Protein AF-A0A1Q6JSX5-F1 (afdb_monomer)

Solvent-accessible surface area (backbone atoms only — not comparable to full-atom values): 14097 Å² total; per-residue (Å²): 133,88,80,82,82,80,81,82,77,89,70,73,68,67,60,53,56,56,53,54,58,56,61,76,59,76,82,74,83,95,85,75,85,77,56,66,68,60,59,47,57,74,70,63,72,72,39,77,79,65,47,72,67,58,42,30,61,75,71,64,35,69,33,66,72,89,50,50,40,80,44,69,48,98,89,56,41,60,41,78,38,60,32,42,64,61,36,34,34,33,31,46,32,24,58,74,69,70,47,93,64,51,73,70,55,15,52,50,44,37,77,76,65,59,82,87,68,60,8,38,34,43,38,76,93,29,40,64,64,55,43,55,48,48,51,73,75,45,83,26,37,60,44,67,48,100,87,32,32,56,44,74,79,40,88,44,95,44,76,66,44,53,51,53,52,49,42,40,70,34,93,35,28,36,41,37,36,66,32,48,50,44,34,37,59,38,74,41,64,50,46,69,43,80,41,51,52,41,79,78,34,66,78,49,45,59,50,72,45,57,39,89,63,34,34,39,37,25,29,44,65,54,87,84,64,70,61,54,72,64,61,34,51,55,52,54,53,62,71,65,108

Mean predicted aligned error: 10.46 Å

Nearest PDB structures (foldseek):
  1o22-assembly1_A-2  TM=2.866E-01  e=2.582E+00  Thermotoga maritima
  5wpl-assembly3_G  TM=3.318E-01  e=5.715E+00  Homo sapiens

Radius of gyration: 21.79 Å; Cα contacts (8 Å, |Δi|>4): 349; chains: 1; bounding box: 43×51×60 Å

Secondary structure (DSSP, 8-state):
------------HHHHHHHHHHHHT--S-------HHHHHHTT----TT--HHHHHHHHT--S-GGGEEEEE-TTS-EEEEE-HHHHHHHHHHHHHHTS---HHHHHHHHHHH---SSEEEE-GGGHHHHHHHHHHHSSSEEEE-TTSBEEEEE----HHHHHHHHHHTSSSEEEEEE-S-EEEE-TTT--EEEE-HHHH-TT--EEEEEETTEEEEEE---TT--S-HHHHHHHHHHHH-

pLDDT: mean 84.09, std 22.41, range [27.09, 98.81]

Foldseek 3Di:
DDDDDDDPDDPPVVVVVVVVVVVVPPDDDDDDPPDVVVVVVVVPPLPLVDDLVNQLVVLLADADSVQWDWDADPVRHTHIDGALVQFQLQQVQCQQVVDHDWSVSSVVCCVPQPDDQFAEAERDVAQVVVQVVCCVPDDWHWHQDPSRHIDTPGDDDDPVSVLNVCRRVDRAHEYEGAHQWGWGQDRRHRTIDIDSVCVVPLPDQWDWGDDPRYIYIHGYPSPVVPDDPCSSVVVVSVVSD

Structure (mmCIF, N/CA/C/O backbone):
data_AF-A0A1Q6JSX5-F1
#
_entry.id   AF-A0A1Q6JSX5-F1
#
loop_
_atom_site.group_PDB
_atom_site.id
_atom_site.type_symbol
_atom_site.label_atom_id
_atom_site.label_alt_id
_atom_site.label_comp_id
_atom_site.label_asym_id
_atom_site.label_entity_id
_atom_site.label_seq_id
_atom_site.pdbx_PDB_ins_code
_atom_site.Cartn_x
_atom_site.Cartn_y
_atom_site.Cartn_z
_atom_site.occupancy
_atom_site.B_iso_or_equiv
_atom_site.auth_seq_id
_atom_site.auth_comp_id
_atom_site.auth_asym_id
_atom_site.auth_atom_id
_atom_site.pdbx_PDB_model_num
ATOM 1 N N . MET A 1 1 ? -26.083 -2.883 -12.703 1.00 31.97 1 MET A N 1
ATOM 2 C CA . MET A 1 1 ? -25.302 -1.936 -13.531 1.00 31.97 1 MET A CA 1
ATOM 3 C C . MET A 1 1 ? -23.933 -1.781 -12.890 1.00 31.97 1 MET A C 1
ATOM 5 O O . MET A 1 1 ? -23.857 -1.263 -11.785 1.00 31.97 1 MET A O 1
ATOM 9 N N . LYS A 1 2 ? -22.882 -2.333 -13.508 1.00 27.09 2 LYS A N 1
ATOM 10 C CA . LYS A 1 2 ? -21.515 -2.290 -12.967 1.00 27.09 2 LYS A CA 1
ATOM 11 C C . LYS A 1 2 ? -20.981 -0.859 -13.103 1.00 27.09 2 LYS A C 1
ATOM 13 O O . LYS A 1 2 ? -20.839 -0.375 -14.223 1.00 27.09 2 LYS A O 1
ATOM 18 N N . LYS A 1 3 ? -20.746 -0.171 -11.982 1.00 27.98 3 LYS A N 1
ATOM 19 C CA . LYS A 1 3 ? -20.032 1.112 -11.972 1.00 27.98 3 LYS A CA 1
ATOM 20 C C . LYS A 1 3 ? -18.568 0.821 -12.301 1.00 27.98 3 LYS A C 1
ATOM 22 O O . LYS A 1 3 ? -17.932 0.050 -11.593 1.00 27.98 3 LYS A O 1
ATOM 27 N N . LYS A 1 4 ? -18.068 1.386 -13.400 1.00 29.59 4 LYS A N 1
ATOM 28 C CA . LYS A 1 4 ? -16.640 1.381 -13.722 1.00 29.59 4 LYS A CA 1
ATOM 29 C C . LYS A 1 4 ? -15.961 2.370 -12.774 1.00 29.59 4 LYS A C 1
ATOM 31 O O . LYS A 1 4 ? -16.298 3.551 -12.798 1.00 29.59 4 LYS A O 1
ATOM 36 N N . ILE A 1 5 ? -15.080 1.873 -11.913 1.00 33.09 5 ILE A N 1
ATOM 37 C CA . ILE A 1 5 ? -14.181 2.705 -11.111 1.00 33.09 5 ILE A CA 1
ATOM 38 C C . ILE A 1 5 ? -13.074 3.161 -12.063 1.00 33.09 5 ILE A C 1
ATOM 40 O O . ILE A 1 5 ? -12.437 2.339 -12.716 1.00 33.09 5 ILE A O 1
ATOM 44 N N . ILE A 1 6 ? -12.934 4.474 -12.219 1.00 34.53 6 ILE A N 1
ATOM 45 C CA . ILE A 1 6 ? -11.917 5.102 -13.061 1.00 34.53 6 ILE A CA 1
ATOM 46 C C . ILE A 1 6 ? -10.667 5.239 -12.192 1.00 34.53 6 ILE A C 1
ATOM 48 O O . ILE A 1 6 ? -10.657 6.044 -11.263 1.00 34.53 6 ILE A O 1
ATOM 52 N N . ILE A 1 7 ? -9.635 4.447 -12.477 1.00 37.50 7 ILE A N 1
ATOM 53 C CA . ILE A 1 7 ? -8.302 4.641 -11.905 1.00 37.50 7 ILE A CA 1
ATOM 54 C C . ILE A 1 7 ? -7.603 5.667 -12.797 1.00 37.50 7 ILE A C 1
ATOM 56 O O . ILE A 1 7 ? -7.260 5.384 -13.942 1.00 37.50 7 ILE A O 1
ATOM 60 N N . ILE A 1 8 ? -7.470 6.896 -12.298 1.00 34.94 8 ILE A N 1
ATOM 61 C CA . ILE A 1 8 ? -6.643 7.929 -12.925 1.00 34.94 8 ILE A CA 1
ATOM 62 C C . ILE A 1 8 ? -5.203 7.626 -12.512 1.00 34.94 8 ILE A C 1
ATOM 64 O O . ILE A 1 8 ? -4.748 8.060 -11.455 1.00 34.94 8 ILE A O 1
ATOM 68 N N . SER A 1 9 ? -4.505 6.834 -13.324 1.00 37.69 9 SER A N 1
ATOM 69 C CA . SER A 1 9 ? -3.062 6.652 -13.185 1.00 37.69 9 SER A CA 1
ATOM 70 C C . SER A 1 9 ? -2.361 7.956 -13.571 1.00 37.69 9 SER A C 1
ATOM 72 O O . SER A 1 9 ? -2.601 8.549 -14.622 1.00 37.69 9 SER A O 1
ATOM 74 N N . ILE A 1 10 ? -1.552 8.451 -12.642 1.00 41.66 10 ILE A N 1
ATOM 75 C CA . ILE A 1 10 ? -0.870 9.742 -12.674 1.00 41.66 10 ILE A CA 1
ATOM 76 C C . ILE A 1 10 ? 0.168 9.749 -13.805 1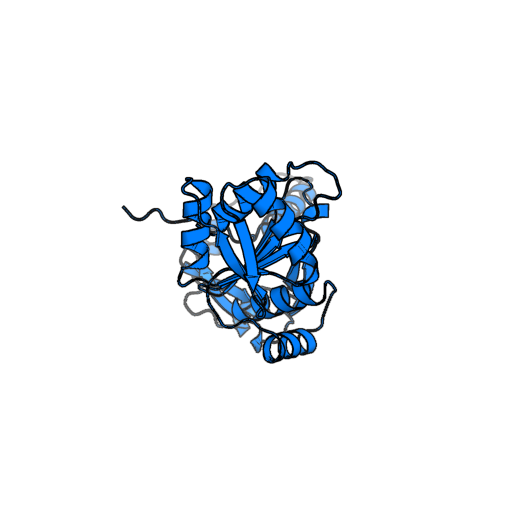.00 41.66 10 ILE A C 1
ATOM 78 O O . ILE A 1 10 ? 1.231 9.154 -13.682 1.00 41.66 10 ILE A O 1
ATOM 82 N N . LEU A 1 11 ? -0.123 10.483 -14.881 1.00 37.31 11 LEU A N 1
ATOM 83 C CA . LEU A 1 11 ? 0.821 10.819 -15.959 1.00 37.31 11 LEU A CA 1
ATOM 84 C C . LEU A 1 11 ? 0.778 12.333 -16.250 1.00 37.31 11 LEU A C 1
ATOM 86 O O . LEU A 1 11 ? 0.744 12.799 -17.384 1.00 37.31 11 LEU A O 1
ATOM 90 N N . LEU A 1 12 ? 0.739 13.139 -15.184 1.00 33.94 12 LEU A N 1
ATOM 91 C CA . LEU A 1 12 ? 0.552 14.595 -15.265 1.00 33.94 12 LEU A CA 1
ATOM 92 C C . LEU A 1 12 ? 1.858 15.381 -15.510 1.00 33.94 12 LEU A C 1
ATOM 94 O O . LEU A 1 12 ? 1.816 16.594 -15.690 1.00 33.94 12 LEU A O 1
ATOM 98 N N . ILE A 1 13 ? 3.022 14.721 -15.567 1.00 38.78 13 ILE A N 1
ATOM 99 C CA . ILE A 1 13 ? 4.323 15.413 -15.661 1.00 38.78 13 ILE A CA 1
ATOM 100 C C . ILE A 1 13 ? 4.725 15.730 -17.115 1.00 38.78 13 ILE A C 1
ATOM 102 O O . ILE A 1 13 ? 5.341 16.766 -17.365 1.00 38.78 13 ILE A O 1
ATOM 106 N N . ILE A 1 14 ? 4.302 14.938 -18.107 1.00 40.81 14 ILE A N 1
ATOM 107 C CA . ILE A 1 14 ? 4.694 15.173 -19.513 1.00 40.81 14 ILE A CA 1
ATOM 108 C C . ILE A 1 14 ? 3.910 16.346 -20.137 1.00 40.81 14 ILE A C 1
ATOM 110 O O . ILE A 1 14 ? 4.451 17.113 -20.935 1.00 40.81 14 ILE A O 1
ATOM 114 N N . VAL A 1 15 ? 2.663 16.575 -19.710 1.00 40.34 15 VAL A N 1
ATOM 115 C CA . VAL A 1 15 ? 1.811 17.647 -20.263 1.00 40.34 15 VAL A CA 1
ATOM 116 C C . VAL A 1 15 ? 2.319 19.045 -19.876 1.00 40.34 15 VAL A C 1
ATOM 118 O O . VAL A 1 15 ? 2.235 19.983 -20.670 1.00 40.34 15 VAL A O 1
ATOM 121 N N . VAL A 1 16 ? 2.916 19.201 -18.689 1.00 37.25 16 VAL A N 1
ATOM 122 C CA . VAL A 1 16 ? 3.388 20.510 -18.201 1.00 37.25 16 VAL A CA 1
ATOM 123 C C . VAL A 1 16 ? 4.644 20.980 -18.948 1.00 37.25 16 VAL A C 1
ATOM 125 O O . VAL A 1 16 ? 4.755 22.166 -19.270 1.00 37.25 16 VAL A O 1
ATOM 128 N N . GLY A 1 17 ? 5.550 20.065 -19.317 1.00 37.31 17 GLY A N 1
ATOM 129 C CA . GLY A 1 17 ? 6.747 20.393 -20.105 1.00 37.31 17 GLY A CA 1
ATOM 130 C C . GLY A 1 17 ? 6.416 20.955 -21.493 1.00 37.31 17 GLY A C 1
ATOM 131 O O . GLY A 1 17 ? 7.034 21.925 -21.942 1.00 37.31 17 GLY A O 1
ATOM 132 N N . ILE A 1 18 ? 5.370 20.419 -22.132 1.00 47.28 18 ILE A N 1
ATOM 133 C CA . ILE A 1 18 ? 4.876 20.892 -23.434 1.00 47.28 18 ILE A CA 1
ATOM 134 C C . ILE A 1 18 ? 4.287 22.307 -23.304 1.00 47.28 18 ILE A C 1
ATOM 136 O O . ILE A 1 18 ? 4.586 23.180 -24.120 1.00 47.28 18 ILE A O 1
ATOM 140 N N . ILE A 1 19 ? 3.514 22.582 -22.247 1.00 41.38 19 ILE A N 1
ATOM 141 C CA . ILE A 1 19 ? 2.884 23.897 -22.036 1.00 41.38 19 ILE A CA 1
ATOM 142 C C . ILE A 1 19 ? 3.934 24.989 -21.759 1.00 41.38 19 ILE A C 1
ATOM 144 O O . ILE A 1 19 ? 3.849 26.082 -22.329 1.00 41.38 19 ILE A O 1
ATOM 148 N N . ILE A 1 20 ? 4.955 24.703 -20.941 1.00 42.41 20 ILE A N 1
ATOM 149 C CA . ILE A 1 20 ? 6.016 25.672 -20.608 1.00 42.41 20 ILE A CA 1
ATOM 150 C C . ILE A 1 20 ? 6.910 25.955 -21.829 1.00 42.41 20 ILE A C 1
ATOM 152 O O . ILE A 1 20 ? 7.235 27.117 -22.098 1.00 42.41 20 ILE A O 1
ATOM 156 N N . GLY A 1 21 ? 7.239 24.931 -22.626 1.00 40.94 21 GLY A N 1
ATOM 157 C CA . GLY A 1 21 ? 8.004 25.088 -23.869 1.00 40.94 21 GLY A CA 1
ATOM 158 C C . GLY A 1 21 ? 7.285 25.934 -24.931 1.00 40.94 21 GLY A C 1
ATOM 159 O O . GLY A 1 21 ? 7.922 26.720 -25.640 1.00 40.94 21 GLY A O 1
ATOM 160 N N . VAL A 1 22 ? 5.952 25.839 -25.005 1.00 45.09 22 VAL A N 1
ATOM 161 C CA . VAL A 1 22 ? 5.119 26.655 -25.906 1.00 45.09 22 VAL A CA 1
ATOM 162 C C . VAL A 1 22 ? 5.031 28.111 -25.433 1.00 45.09 22 VAL A C 1
ATOM 164 O O . VAL A 1 22 ? 5.088 29.028 -26.258 1.00 45.09 22 VAL A O 1
ATOM 167 N N . PHE A 1 23 ? 4.953 28.360 -24.121 1.00 41.69 23 PHE A N 1
ATOM 168 C CA . PHE A 1 23 ? 4.885 29.727 -23.587 1.00 41.69 23 PHE A CA 1
ATOM 169 C C . PHE A 1 23 ? 6.215 30.487 -23.714 1.00 41.69 23 PHE A C 1
ATOM 171 O O . PHE A 1 23 ? 6.207 31.672 -24.053 1.00 41.69 23 PHE A O 1
ATOM 178 N N . ALA A 1 24 ? 7.358 29.812 -23.546 1.00 41.78 24 ALA A N 1
ATOM 179 C CA . ALA A 1 24 ? 8.682 30.426 -23.698 1.00 41.78 24 ALA A CA 1
ATOM 180 C C . ALA A 1 24 ? 9.013 30.835 -25.151 1.00 41.78 24 ALA A C 1
ATOM 182 O O . ALA A 1 24 ? 9.860 31.701 -25.375 1.00 41.78 24 ALA A O 1
ATOM 183 N N . ARG A 1 25 ? 8.327 30.263 -26.154 1.00 40.97 25 ARG A N 1
ATOM 184 C CA . ARG A 1 25 ? 8.543 30.571 -27.582 1.00 40.97 25 ARG A CA 1
ATOM 185 C C . ARG A 1 25 ? 7.683 31.709 -28.138 1.00 40.97 25 ARG A C 1
ATOM 187 O O . ARG A 1 25 ? 7.913 32.139 -29.269 1.00 40.97 25 A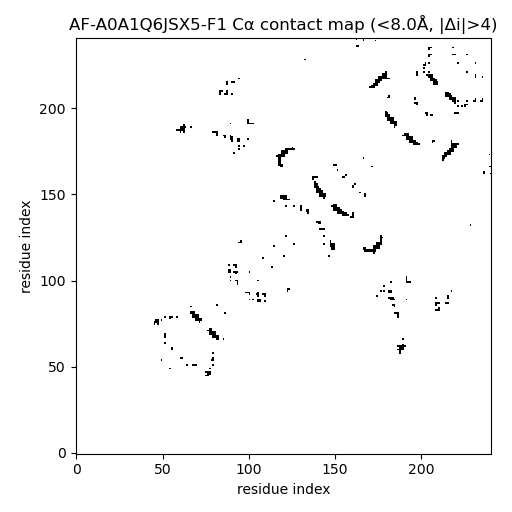RG A O 1
ATOM 194 N N . LYS A 1 26 ? 6.741 32.277 -27.375 1.00 41.88 26 LYS A N 1
ATOM 195 C CA . LYS A 1 26 ? 5.879 33.377 -27.851 1.00 41.88 26 LYS A CA 1
ATOM 196 C C . LYS A 1 26 ? 6.562 34.750 -27.787 1.00 41.88 26 LYS A C 1
ATOM 198 O O . LYS A 1 26 ? 6.116 35.665 -27.101 1.00 41.88 26 LYS A O 1
ATOM 203 N N . LYS A 1 27 ? 7.621 34.926 -28.583 1.00 46.31 27 LYS A N 1
ATOM 204 C CA . LYS A 1 27 ? 8.040 36.253 -29.061 1.00 46.31 27 LYS A CA 1
ATOM 205 C C . LYS A 1 27 ? 8.793 36.184 -30.394 1.00 46.31 27 LYS A C 1
ATOM 207 O O . LYS A 1 27 ? 9.953 36.572 -30.471 1.00 46.31 27 LYS A O 1
ATOM 212 N N . LYS A 1 28 ? 8.124 35.727 -31.459 1.00 35.91 28 LYS A N 1
ATOM 213 C CA . LYS A 1 28 ? 8.424 36.145 -32.843 1.00 35.91 28 LYS A CA 1
ATOM 214 C C . LYS A 1 28 ? 7.285 35.778 -33.808 1.00 35.91 28 LYS A C 1
ATOM 216 O O . LYS A 1 28 ? 6.953 34.616 -33.953 1.00 35.91 28 LYS A O 1
ATOM 221 N N . ASN A 1 29 ? 6.716 36.833 -34.393 1.00 34.38 29 ASN A N 1
ATOM 222 C CA . ASN A 1 29 ? 5.966 37.003 -35.646 1.00 34.38 29 ASN A CA 1
ATOM 223 C C . ASN A 1 29 ? 5.062 35.887 -36.217 1.00 34.38 29 ASN A C 1
ATOM 225 O O . ASN A 1 29 ? 5.494 34.791 -36.540 1.00 34.38 29 ASN A O 1
ATOM 229 N N . ASN A 1 30 ? 3.814 36.296 -36.483 1.00 43.88 30 ASN A N 1
ATOM 230 C CA . ASN A 1 30 ? 2.783 35.626 -37.279 1.00 43.88 30 ASN A CA 1
ATOM 231 C C . ASN A 1 30 ? 3.258 35.209 -38.683 1.00 43.88 30 ASN A C 1
ATOM 233 O O . ASN A 1 30 ? 3.502 36.082 -39.520 1.00 43.88 30 ASN A O 1
ATOM 237 N N . LYS A 1 31 ? 3.239 33.901 -38.958 1.00 43.94 31 LYS A N 1
ATOM 238 C CA . LYS A 1 31 ? 2.569 33.244 -40.101 1.00 43.94 31 LYS A CA 1
ATOM 239 C C . LYS A 1 31 ? 2.911 31.753 -40.064 1.00 43.94 31 LYS A C 1
ATOM 241 O O . LYS A 1 31 ? 3.791 31.326 -40.783 1.00 43.94 31 LYS A O 1
ATOM 246 N N . ASP A 1 32 ? 2.182 30.992 -39.259 1.00 38.00 32 ASP A N 1
ATOM 247 C CA . ASP A 1 32 ? 2.039 29.549 -39.451 1.00 38.00 32 ASP A CA 1
ATOM 248 C C . ASP A 1 32 ? 0.588 29.225 -39.105 1.00 38.00 32 ASP A C 1
ATOM 250 O O . ASP A 1 32 ? 0.181 29.219 -37.941 1.00 38.00 32 ASP A O 1
ATOM 254 N N . ILE A 1 33 ? -0.242 29.080 -40.137 1.00 44.25 33 ILE A N 1
ATOM 255 C CA . ILE A 1 33 ? -1.560 28.472 -39.977 1.00 44.25 33 ILE A CA 1
ATOM 256 C C . ILE A 1 33 ? -1.253 27.006 -39.697 1.00 44.25 33 ILE A C 1
ATOM 258 O O . ILE A 1 33 ? -0.851 26.281 -40.599 1.00 44.25 33 ILE A O 1
ATOM 262 N N . ILE A 1 34 ? -1.364 26.610 -38.431 1.00 41.22 34 ILE A N 1
ATOM 263 C CA . ILE A 1 34 ? -1.189 25.223 -38.010 1.00 41.22 34 ILE A CA 1
ATOM 264 C C . ILE A 1 34 ? -2.249 24.407 -38.751 1.00 41.22 34 ILE A C 1
ATOM 266 O O . ILE A 1 34 ? -3.449 24.579 -38.518 1.00 41.22 34 ILE A O 1
ATOM 270 N N . ASN A 1 35 ? -1.800 23.569 -39.682 1.00 38.72 35 ASN A N 1
ATOM 271 C CA . ASN A 1 35 ? -2.659 22.648 -40.399 1.00 38.72 35 ASN A CA 1
ATOM 272 C C . ASN A 1 35 ? -3.161 21.598 -39.397 1.00 38.72 35 ASN A C 1
ATOM 274 O O . ASN A 1 35 ? -2.393 20.768 -38.912 1.00 38.72 35 ASN A O 1
ATOM 278 N N . TYR A 1 36 ? -4.444 21.665 -39.039 1.00 39.22 36 TYR A N 1
ATOM 279 C CA . TYR A 1 36 ? -5.054 20.742 -38.077 1.00 39.22 36 TYR A CA 1
ATOM 280 C C . TYR A 1 36 ? -4.974 19.273 -38.534 1.00 39.22 36 TYR A C 1
ATOM 282 O O . TYR A 1 36 ? -4.995 18.381 -37.686 1.00 39.22 36 TYR A O 1
ATOM 290 N N . ASP A 1 37 ? -4.814 19.020 -39.837 1.00 40.31 37 ASP A N 1
ATOM 291 C CA . ASP A 1 37 ? -4.635 17.670 -40.378 1.00 40.31 37 ASP A CA 1
ATOM 292 C C . ASP A 1 37 ? -3.225 17.097 -40.112 1.00 40.31 37 ASP A C 1
ATOM 294 O O . ASP A 1 37 ? -3.091 15.892 -39.908 1.00 40.31 37 ASP A O 1
ATOM 298 N N . GLU A 1 38 ? -2.180 17.930 -39.989 1.00 38.22 38 GLU A N 1
ATOM 299 C CA . GLU A 1 38 ? -0.825 17.473 -39.610 1.00 38.22 38 GLU A CA 1
ATOM 300 C C . GLU A 1 38 ? -0.722 17.131 -38.112 1.00 38.22 38 GLU A C 1
ATOM 302 O O . GLU A 1 38 ? -0.011 16.202 -37.727 1.00 38.22 38 GLU A O 1
ATOM 307 N N . LEU A 1 39 ? -1.482 17.819 -37.249 1.00 39.56 39 LEU A N 1
ATOM 308 C CA . LEU A 1 39 ? -1.601 17.445 -35.831 1.00 39.56 39 LEU A CA 1
ATOM 309 C C . LEU A 1 39 ? -2.368 16.130 -35.645 1.00 39.56 39 LEU A C 1
ATOM 311 O O . LEU A 1 39 ? -2.036 15.362 -34.742 1.00 39.56 39 LEU A O 1
ATOM 315 N N . LYS A 1 40 ? -3.351 15.849 -36.510 1.00 32.75 40 LYS A N 1
ATOM 316 C CA . LYS A 1 40 ? -4.024 14.546 -36.547 1.00 32.75 40 LYS A CA 1
ATOM 317 C C . LYS A 1 40 ? -3.095 13.427 -37.016 1.00 32.75 40 LYS A C 1
ATOM 319 O O . LYS A 1 40 ? -3.120 12.350 -36.429 1.00 32.75 40 LYS A O 1
ATOM 324 N N . GLN A 1 41 ? -2.221 13.689 -37.987 1.00 32.16 41 GLN A N 1
ATOM 325 C CA . GLN A 1 41 ? -1.236 12.699 -38.438 1.00 32.16 41 GLN A CA 1
ATOM 326 C C . GLN A 1 41 ? -0.231 12.303 -37.346 1.00 32.16 41 GLN A C 1
ATOM 328 O O . GLN A 1 41 ? 0.122 11.132 -37.254 1.00 32.16 41 GLN A O 1
ATOM 333 N N . ASN A 1 42 ? 0.151 13.222 -36.452 1.00 37.69 42 ASN A N 1
ATOM 334 C CA . ASN A 1 42 ? 0.958 12.877 -35.271 1.00 37.69 42 ASN A CA 1
ATOM 335 C C . ASN A 1 42 ? 0.161 12.164 -34.161 1.00 37.69 42 ASN A C 1
ATOM 337 O O . ASN A 1 42 ? 0.763 11.628 -33.234 1.00 37.69 42 ASN A O 1
ATOM 341 N N . SER A 1 43 ? -1.174 12.158 -34.233 1.00 40.09 43 SER A N 1
ATOM 342 C CA . SER A 1 43 ? -2.049 11.444 -33.290 1.00 40.09 43 SER A CA 1
ATOM 343 C C . SER A 1 43 ? -2.463 10.044 -33.758 1.00 40.09 43 SER A C 1
ATOM 345 O O . SER A 1 43 ? -3.051 9.302 -32.979 1.00 40.09 43 SER A O 1
ATOM 347 N N . GLU A 1 44 ? -2.141 9.664 -34.999 1.00 43.41 44 GLU A N 1
ATOM 348 C CA . GLU A 1 44 ? -2.550 8.392 -35.615 1.00 43.41 44 GLU A CA 1
ATOM 349 C C . GLU A 1 44 ? -1.385 7.416 -35.849 1.00 43.41 44 GLU A C 1
ATOM 351 O O . GLU A 1 44 ? -1.480 6.529 -36.695 1.00 43.41 44 GLU A O 1
ATOM 356 N N . MET A 1 45 ? -0.300 7.489 -35.069 1.00 45.50 45 MET A N 1
ATOM 357 C CA . MET A 1 45 ? 0.557 6.308 -34.924 1.00 45.50 45 MET A CA 1
ATOM 358 C C . MET A 1 45 ? -0.060 5.402 -33.857 1.00 45.50 45 MET A C 1
ATOM 360 O O . MET A 1 45 ? 0.375 5.357 -32.708 1.00 45.50 45 MET A O 1
ATOM 364 N N . TYR A 1 46 ? -1.133 4.708 -34.242 1.00 52.53 46 TYR A N 1
ATOM 365 C CA . TYR A 1 46 ? -1.615 3.538 -33.517 1.00 52.53 46 TYR A CA 1
ATOM 366 C C . TYR A 1 46 ? -0.471 2.526 -33.492 1.00 52.53 46 TYR A C 1
ATOM 368 O O . TYR A 1 46 ? -0.265 1.767 -34.437 1.00 52.53 46 TYR A O 1
ATOM 376 N N . ASN A 1 47 ? 0.322 2.554 -32.424 1.00 63.69 47 ASN A N 1
ATOM 377 C CA . ASN A 1 47 ? 1.479 1.687 -32.265 1.00 63.69 47 ASN A CA 1
ATOM 378 C C . ASN A 1 47 ? 1.010 0.313 -31.750 1.00 63.69 47 ASN A C 1
ATOM 380 O O . ASN A 1 47 ? 1.459 -0.185 -30.723 1.00 63.69 47 ASN A O 1
ATOM 384 N N . GLU A 1 48 ? 0.034 -0.288 -32.440 1.00 63.78 48 GLU A N 1
ATOM 385 C CA . GLU A 1 48 ? -0.600 -1.554 -32.047 1.00 63.78 48 GLU A CA 1
ATOM 386 C C . GLU A 1 48 ? 0.427 -2.703 -32.029 1.00 63.78 48 GLU A C 1
ATOM 388 O O . GLU A 1 48 ? 0.301 -3.657 -31.260 1.00 63.78 48 GLU A O 1
ATOM 393 N N . SER A 1 49 ? 1.511 -2.577 -32.802 1.00 77.25 49 SER A N 1
ATOM 394 C CA . SER A 1 49 ? 2.642 -3.508 -32.849 1.00 77.25 49 SER A CA 1
ATOM 395 C C . SER A 1 49 ? 3.893 -3.035 -32.098 1.00 77.25 49 SER A C 1
ATOM 397 O O . SER A 1 49 ? 4.937 -3.656 -32.281 1.00 77.25 49 SER A O 1
ATOM 399 N N . ALA A 1 50 ? 3.822 -1.969 -31.288 1.00 85.12 50 ALA A N 1
ATOM 400 C CA . ALA A 1 50 ? 4.984 -1.460 -30.555 1.00 85.12 50 ALA A CA 1
ATOM 401 C C . ALA A 1 50 ? 5.636 -2.570 -29.724 1.00 85.12 50 ALA A C 1
ATOM 403 O O . ALA A 1 50 ? 4.944 -3.269 -28.969 1.00 85.12 50 ALA A O 1
ATOM 404 N N . THR A 1 51 ? 6.951 -2.727 -29.862 1.00 92.38 51 THR A N 1
ATOM 405 C CA . THR A 1 51 ? 7.732 -3.616 -29.000 1.00 92.38 51 THR A CA 1
ATOM 406 C C . THR A 1 51 ? 8.214 -2.870 -27.758 1.00 92.38 51 THR A C 1
ATOM 408 O O . THR A 1 51 ? 8.185 -1.640 -27.695 1.00 92.38 51 THR A O 1
ATOM 411 N N . LEU A 1 52 ? 8.681 -3.616 -26.755 1.00 91.88 52 LEU A N 1
ATOM 412 C CA . LEU A 1 52 ? 9.242 -3.024 -25.543 1.00 91.88 52 LEU A CA 1
ATOM 413 C C . LEU A 1 52 ? 10.472 -2.159 -25.862 1.00 91.88 52 LEU A C 1
ATOM 415 O O . LEU A 1 52 ? 10.615 -1.069 -25.315 1.00 91.88 52 LEU A O 1
ATOM 419 N N . GLU A 1 53 ? 11.330 -2.627 -26.771 1.00 92.81 53 GLU A N 1
ATOM 420 C CA . GLU A 1 53 ? 12.533 -1.910 -27.203 1.00 92.81 53 GLU A CA 1
ATOM 421 C C . GLU A 1 53 ? 12.180 -0.579 -27.885 1.00 92.81 53 GLU A C 1
ATOM 423 O O . GLU A 1 53 ? 12.768 0.456 -27.556 1.00 92.81 53 GLU A O 1
ATOM 428 N N . ASP A 1 54 ? 11.174 -0.587 -28.770 1.00 92.56 54 ASP A N 1
ATOM 429 C CA . ASP A 1 54 ? 10.693 0.621 -29.452 1.00 92.56 54 ASP A CA 1
ATOM 430 C C . ASP A 1 54 ? 10.227 1.670 -28.442 1.00 92.56 54 ASP A C 1
ATOM 432 O O . ASP A 1 54 ? 10.663 2.822 -28.493 1.00 92.56 54 ASP A O 1
ATOM 436 N N . LEU A 1 55 ? 9.390 1.255 -27.487 1.00 92.81 55 LEU A N 1
ATOM 437 C CA . LEU A 1 55 ? 8.851 2.148 -26.469 1.00 92.81 55 LEU A CA 1
ATOM 438 C C . LEU A 1 55 ? 9.967 2.667 -25.555 1.00 92.81 55 LEU A C 1
ATOM 440 O O . LEU A 1 55 ? 10.078 3.874 -25.358 1.00 92.81 55 LEU A O 1
ATOM 444 N N . LYS A 1 56 ? 10.866 1.813 -25.049 1.00 93.44 56 LYS A N 1
ATOM 445 C CA . LYS A 1 56 ? 12.003 2.275 -24.228 1.00 93.44 56 LYS A CA 1
ATOM 446 C C . LYS A 1 56 ? 12.842 3.325 -24.947 1.00 93.44 56 LYS A C 1
ATOM 448 O O . LYS A 1 56 ? 13.200 4.335 -24.343 1.00 93.44 56 LYS A O 1
ATOM 453 N N . LYS A 1 57 ? 13.126 3.121 -26.233 1.00 93.06 57 LYS A N 1
ATOM 454 C CA . LYS A 1 57 ? 13.865 4.088 -27.048 1.00 93.06 57 LYS A CA 1
ATOM 455 C C . LYS A 1 57 ? 13.092 5.394 -27.232 1.00 93.06 57 LYS A C 1
ATOM 457 O O . LYS A 1 57 ? 13.698 6.458 -27.137 1.00 93.06 57 LYS A O 1
ATOM 462 N N . GLU A 1 58 ? 11.786 5.319 -27.477 1.00 91.00 58 GLU A N 1
ATOM 463 C CA . GLU A 1 58 ? 10.904 6.484 -27.613 1.00 91.00 58 GLU A CA 1
ATOM 464 C C . GLU A 1 58 ? 10.871 7.330 -26.331 1.00 91.00 58 GLU A C 1
ATOM 466 O O . GLU A 1 58 ? 11.052 8.546 -26.389 1.00 91.00 58 GLU A O 1
ATOM 471 N N . TYR A 1 59 ? 10.721 6.687 -25.170 1.00 90.06 59 TYR A N 1
ATOM 472 C CA . TYR A 1 59 ? 10.702 7.356 -23.864 1.00 90.06 59 TYR A CA 1
ATOM 473 C C . TYR A 1 59 ? 12.099 7.739 -23.348 1.00 90.06 59 TYR A C 1
ATOM 475 O O . TYR A 1 59 ? 12.206 8.473 -22.366 1.00 90.06 59 TYR A O 1
ATOM 483 N N . GLY A 1 60 ? 13.174 7.255 -23.980 1.00 93.62 60 GLY A N 1
ATOM 484 C CA . GLY A 1 60 ? 14.540 7.411 -23.475 1.00 93.62 60 GLY A CA 1
ATOM 485 C C . GLY A 1 60 ? 14.779 6.670 -22.154 1.00 93.62 60 GLY A C 1
ATOM 486 O O . GLY A 1 60 ? 15.581 7.118 -21.338 1.00 93.62 60 GLY A O 1
ATOM 487 N N . ALA A 1 61 ? 14.064 5.566 -21.929 1.00 94.56 61 ALA A N 1
ATOM 488 C CA . ALA A 1 61 ? 14.155 4.766 -20.717 1.00 94.56 61 ALA A CA 1
ATOM 489 C C . ALA A 1 61 ? 15.447 3.934 -20.690 1.00 94.56 61 ALA A C 1
ATOM 491 O O . ALA A 1 61 ? 15.749 3.179 -21.618 1.00 94.56 61 ALA A O 1
ATOM 492 N N . THR A 1 62 ? 16.194 4.053 -19.596 1.00 95.44 62 THR A N 1
ATOM 493 C CA . THR A 1 62 ? 17.492 3.409 -19.367 1.00 95.44 62 THR A CA 1
ATOM 494 C C . THR A 1 62 ? 17.444 2.277 -18.343 1.00 95.44 62 THR A C 1
ATOM 496 O O . THR A 1 62 ? 18.459 1.609 -18.162 1.00 95.44 62 THR A O 1
ATOM 499 N N . GLY A 1 63 ? 16.310 2.056 -17.668 1.00 92.25 63 GLY A N 1
ATOM 500 C CA . GLY A 1 63 ? 16.162 0.982 -16.680 1.00 92.25 63 GLY A CA 1
ATOM 501 C C . GLY A 1 63 ? 16.284 -0.426 -17.277 1.00 92.25 63 GLY A C 1
ATOM 502 O O . GLY A 1 63 ? 16.223 -0.613 -18.497 1.00 92.25 63 GLY A O 1
ATOM 503 N N . ASP A 1 64 ? 16.423 -1.435 -16.416 1.00 94.50 64 ASP A N 1
ATOM 504 C CA . ASP A 1 64 ? 16.466 -2.851 -16.813 1.00 94.50 64 ASP A CA 1
ATOM 505 C C . ASP A 1 64 ? 15.144 -3.279 -17.478 1.00 94.50 64 ASP A C 1
ATOM 507 O O . ASP A 1 64 ? 14.064 -3.002 -16.964 1.00 94.50 64 ASP A O 1
ATOM 511 N N . GLU A 1 65 ? 15.220 -3.961 -18.626 1.00 93.69 65 GLU A N 1
ATOM 512 C CA . GLU A 1 65 ? 14.056 -4.439 -19.394 1.00 93.69 65 GLU A CA 1
ATOM 513 C C . GLU A 1 65 ? 13.101 -5.314 -18.578 1.00 93.69 65 GLU A C 1
ATOM 515 O O . GLU A 1 65 ? 11.890 -5.265 -18.790 1.00 93.69 65 GLU A O 1
ATOM 520 N N . ASN A 1 66 ? 13.617 -6.060 -17.601 1.00 94.75 66 ASN A N 1
ATOM 521 C CA . ASN A 1 66 ? 12.819 -6.945 -16.761 1.00 94.75 66 ASN A CA 1
ATOM 522 C C . ASN A 1 66 ? 11.841 -6.196 -15.848 1.00 94.75 66 ASN A C 1
ATOM 524 O O . ASN A 1 66 ? 10.890 -6.817 -15.368 1.00 94.75 66 ASN A O 1
ATOM 528 N N . LEU A 1 67 ? 12.036 -4.893 -15.628 1.00 96.25 67 LEU A N 1
ATOM 529 C CA . LEU A 1 67 ? 11.141 -4.056 -14.824 1.00 96.25 67 LEU A CA 1
ATOM 530 C C . LEU A 1 67 ? 9.882 -3.629 -15.584 1.00 96.25 67 LEU A C 1
ATOM 532 O O . LEU A 1 67 ? 8.910 -3.204 -14.961 1.00 96.25 67 LEU A O 1
ATOM 536 N N . TYR A 1 68 ? 9.894 -3.723 -16.912 1.00 95.94 68 TYR A N 1
ATOM 537 C CA . TYR A 1 68 ? 8.894 -3.085 -17.758 1.00 95.94 68 TYR A CA 1
ATOM 538 C C . TYR A 1 68 ? 7.834 -4.042 -18.285 1.00 95.94 68 TYR A C 1
ATOM 540 O O . TYR A 1 68 ? 8.094 -5.218 -18.540 1.00 95.94 68 TYR A O 1
ATOM 548 N N . ASP A 1 69 ? 6.649 -3.489 -18.509 1.00 94.00 69 ASP A N 1
ATOM 549 C CA . ASP A 1 69 ? 5.561 -4.093 -19.263 1.00 94.00 69 ASP A CA 1
ATOM 550 C C . ASP A 1 69 ? 5.020 -3.099 -20.302 1.00 94.00 69 ASP A C 1
ATOM 552 O O . ASP A 1 69 ? 5.341 -1.904 -20.280 1.00 94.00 69 ASP A O 1
ATOM 556 N N . ILE A 1 70 ? 4.202 -3.603 -21.223 1.00 92.56 70 ILE A N 1
ATOM 557 C CA . ILE A 1 70 ? 3.473 -2.791 -22.193 1.00 92.56 70 ILE A CA 1
ATOM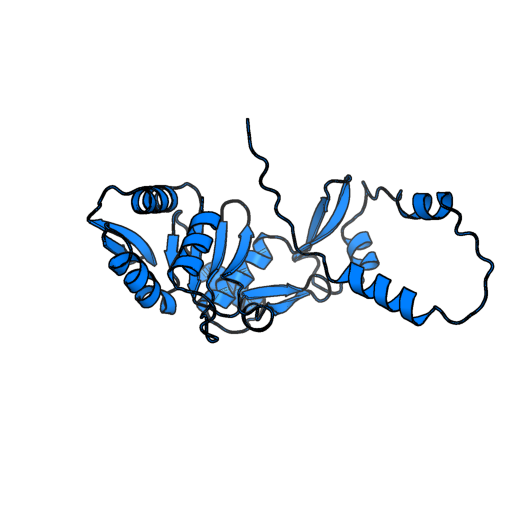 558 C C . ILE A 1 70 ? 2.005 -2.750 -21.787 1.00 92.56 70 ILE A C 1
ATOM 560 O O . ILE A 1 70 ? 1.276 -3.733 -21.925 1.00 92.56 70 ILE A O 1
ATOM 564 N N . GLU A 1 71 ? 1.550 -1.580 -21.356 1.00 90.44 71 GLU A N 1
ATOM 565 C CA . GLU A 1 71 ? 0.138 -1.343 -21.075 1.00 90.44 71 GLU A CA 1
ATOM 566 C C . GLU A 1 71 ? -0.575 -0.773 -22.303 1.00 90.44 71 GLU A C 1
ATOM 568 O O . GLU A 1 71 ? 0.040 -0.176 -23.185 1.00 90.44 71 GLU A O 1
ATOM 573 N N . THR A 1 72 ? -1.891 -0.978 -22.380 1.00 88.88 72 THR A N 1
ATOM 574 C CA . THR A 1 72 ? -2.738 -0.401 -23.432 1.00 88.88 72 THR A CA 1
ATOM 575 C C . THR A 1 72 ? -3.666 0.638 -22.819 1.00 88.88 72 THR A C 1
ATOM 577 O O . THR A 1 72 ? -4.493 0.314 -21.965 1.00 88.88 72 THR A O 1
ATOM 580 N N . GLU A 1 73 ? -3.538 1.887 -23.256 1.00 85.94 73 GLU A N 1
ATOM 581 C CA . GLU A 1 73 ? -4.410 2.981 -22.841 1.00 85.94 73 GLU A CA 1
ATOM 582 C C . GLU A 1 73 ? -5.832 2.837 -23.408 1.00 85.94 73 GLU A C 1
ATOM 584 O O . GLU A 1 73 ? -6.112 2.041 -24.306 1.00 85.94 73 GLU A O 1
ATOM 589 N N . TYR A 1 74 ? -6.762 3.651 -22.895 1.00 82.00 74 TYR A N 1
ATOM 590 C CA . TYR A 1 74 ? -8.172 3.635 -23.304 1.00 82.00 74 TYR A CA 1
ATOM 591 C C . TYR A 1 74 ? -8.385 3.844 -24.812 1.00 82.00 74 TYR A C 1
ATOM 593 O O . TYR A 1 74 ? -9.350 3.328 -25.376 1.00 82.00 74 TYR A O 1
ATOM 601 N N . ASP A 1 75 ? -7.510 4.611 -25.459 1.00 83.44 75 ASP A N 1
ATOM 602 C CA . ASP A 1 75 ? -7.569 4.886 -26.894 1.00 83.44 75 ASP A CA 1
ATOM 603 C C . ASP A 1 75 ? -6.873 3.820 -27.757 1.00 83.44 75 ASP A C 1
ATOM 605 O O . ASP A 1 75 ? -6.877 3.944 -28.982 1.00 83.44 75 ASP A O 1
ATOM 609 N N . GLY A 1 76 ? -6.339 2.758 -27.142 1.00 82.44 76 GLY A N 1
ATOM 610 C CA . GLY A 1 76 ? -5.658 1.649 -27.809 1.00 82.44 76 GLY A CA 1
ATOM 611 C C . GLY A 1 76 ? -4.151 1.845 -27.978 1.00 82.44 76 GLY A C 1
ATOM 612 O O . GLY A 1 76 ? -3.491 0.965 -28.534 1.00 82.44 76 GLY A O 1
ATOM 613 N N . ARG A 1 77 ? -3.580 2.964 -27.513 1.00 86.44 77 ARG A N 1
ATOM 614 C CA . ARG A 1 77 ? -2.131 3.190 -27.581 1.00 86.44 77 ARG A CA 1
ATOM 615 C C . ARG A 1 77 ? -1.391 2.289 -26.599 1.00 86.44 77 ARG A C 1
ATOM 617 O O . ARG A 1 77 ? -1.774 2.178 -25.437 1.00 86.44 77 ARG A O 1
ATOM 624 N N . LYS A 1 78 ? -0.306 1.673 -27.069 1.00 89.25 78 LYS A N 1
ATOM 625 C CA . LYS A 1 78 ? 0.640 0.934 -26.230 1.00 89.25 78 LYS A CA 1
ATOM 626 C C . LYS A 1 78 ? 1.626 1.895 -25.578 1.00 89.25 78 LYS A C 1
ATOM 628 O O . LYS A 1 78 ? 2.189 2.739 -26.271 1.00 89.25 78 LYS A O 1
ATOM 633 N N . VAL A 1 79 ? 1.844 1.750 -24.276 1.00 90.88 79 VAL A N 1
ATOM 634 C CA . VAL A 1 79 ? 2.734 2.608 -23.484 1.00 90.88 79 VAL A CA 1
ATOM 635 C C . VAL A 1 79 ? 3.681 1.776 -22.630 1.00 90.88 79 VAL A C 1
ATOM 637 O O . VAL A 1 79 ? 3.356 0.662 -22.220 1.00 90.88 79 VAL A O 1
ATOM 640 N N . LEU A 1 80 ? 4.865 2.329 -22.370 1.00 92.75 80 LEU A N 1
ATOM 641 C CA . LEU A 1 80 ? 5.837 1.736 -21.459 1.00 92.75 80 LEU A CA 1
ATOM 642 C C . LEU A 1 80 ? 5.380 1.952 -20.014 1.00 92.75 80 LEU A C 1
ATOM 644 O O . LEU A 1 80 ? 5.196 3.095 -19.591 1.00 92.75 80 LEU A O 1
ATOM 648 N N . ALA A 1 81 ? 5.256 0.874 -19.249 1.00 93.31 81 ALA A N 1
ATOM 649 C CA . ALA A 1 81 ? 4.920 0.923 -17.832 1.00 93.31 81 ALA A CA 1
ATOM 650 C C . ALA A 1 81 ? 5.908 0.084 -17.017 1.00 93.31 81 ALA A C 1
ATOM 652 O O . ALA A 1 81 ? 6.526 -0.845 -17.530 1.00 93.31 81 ALA A O 1
ATOM 653 N N . ILE A 1 82 ? 6.060 0.399 -15.731 1.00 96.06 82 ILE A N 1
ATOM 654 C CA . ILE A 1 82 ? 6.711 -0.518 -14.792 1.00 96.06 82 ILE A CA 1
ATOM 655 C C . ILE A 1 82 ? 5.698 -1.590 -14.403 1.00 96.06 82 ILE A C 1
ATOM 657 O O . ILE A 1 82 ? 4.570 -1.254 -14.041 1.00 96.06 82 ILE A O 1
ATOM 661 N N . LYS A 1 83 ? 6.120 -2.859 -14.400 1.00 96.44 83 LYS A N 1
ATOM 662 C CA . LYS A 1 83 ? 5.311 -3.984 -13.917 1.00 96.44 83 LYS A CA 1
ATOM 663 C C . LYS A 1 83 ? 4.732 -3.671 -12.539 1.00 96.44 83 LYS A C 1
ATOM 665 O O . LYS A 1 83 ? 5.473 -3.362 -11.601 1.00 96.44 83 LYS A O 1
ATOM 670 N N . ALA A 1 84 ? 3.415 -3.815 -12.403 1.00 96.31 84 ALA A N 1
ATOM 671 C CA . ALA A 1 84 ? 2.717 -3.602 -11.138 1.00 96.31 84 ALA A CA 1
ATOM 672 C C . ALA A 1 84 ? 3.341 -4.426 -9.998 1.00 96.31 84 ALA A C 1
ATOM 674 O O . ALA A 1 84 ? 3.589 -3.885 -8.922 1.00 96.31 84 ALA A O 1
ATOM 675 N N . SER A 1 85 ? 3.718 -5.679 -10.276 1.00 96.81 85 SER A N 1
ATOM 676 C CA . SER A 1 85 ? 4.389 -6.573 -9.329 1.00 96.81 85 SER A CA 1
ATOM 677 C C . SER A 1 85 ? 5.717 -6.024 -8.796 1.00 96.81 85 SER A C 1
ATOM 679 O O . SER A 1 85 ? 5.994 -6.148 -7.606 1.00 96.81 85 SER A O 1
ATOM 681 N N . GLU A 1 86 ? 6.540 -5.389 -9.636 1.00 97.75 86 GLU A N 1
ATOM 682 C CA . GLU A 1 86 ? 7.837 -4.840 -9.213 1.00 97.75 86 GLU A CA 1
ATOM 683 C C . GLU A 1 86 ? 7.654 -3.570 -8.375 1.00 97.75 86 GLU A C 1
ATOM 685 O O . GLU A 1 86 ? 8.258 -3.419 -7.310 1.00 97.75 86 GLU A O 1
ATOM 690 N N . ASN A 1 87 ? 6.737 -2.692 -8.788 1.00 96.75 87 ASN A N 1
ATOM 691 C CA . ASN A 1 87 ? 6.365 -1.524 -7.990 1.00 96.75 87 ASN A CA 1
ATOM 692 C C . ASN A 1 87 ? 5.742 -1.912 -6.641 1.00 96.75 87 ASN A C 1
ATOM 694 O O . ASN A 1 87 ? 6.005 -1.256 -5.632 1.00 96.75 87 ASN A O 1
ATOM 698 N N . PHE A 1 88 ? 4.947 -2.981 -6.607 1.00 98.25 88 PHE A N 1
ATOM 699 C CA . PHE A 1 88 ? 4.332 -3.499 -5.390 1.00 98.25 88 PHE A CA 1
ATOM 700 C C . PHE A 1 88 ? 5.380 -4.009 -4.396 1.00 98.25 88 PHE A C 1
ATOM 702 O O . PHE A 1 88 ? 5.331 -3.626 -3.226 1.00 98.25 88 PHE A O 1
ATOM 709 N N . LYS A 1 89 ? 6.373 -4.786 -4.859 1.00 97.94 89 LYS A N 1
ATOM 710 C CA . LYS A 1 89 ? 7.512 -5.227 -4.030 1.00 97.94 89 LYS A CA 1
ATOM 711 C C . LYS A 1 89 ? 8.253 -4.043 -3.411 1.00 97.94 89 LYS A C 1
ATOM 713 O O . LYS A 1 89 ? 8.492 -4.026 -2.206 1.00 97.94 89 LYS A O 1
ATOM 718 N N . VAL A 1 90 ? 8.574 -3.030 -4.219 1.00 98.19 90 VAL A N 1
ATOM 719 C CA . VAL A 1 90 ? 9.274 -1.819 -3.757 1.00 98.19 90 VAL A CA 1
ATOM 720 C C . VAL A 1 90 ? 8.437 -1.031 -2.752 1.00 98.19 90 VAL A C 1
ATOM 722 O O . VAL A 1 90 ? 8.963 -0.595 -1.726 1.00 98.19 90 VAL A O 1
ATOM 725 N N . ALA A 1 91 ? 7.138 -0.865 -3.008 1.00 97.94 91 ALA A N 1
ATOM 726 C CA . ALA A 1 91 ? 6.237 -0.179 -2.090 1.00 97.94 91 ALA A CA 1
ATOM 727 C C . ALA A 1 91 ? 6.123 -0.922 -0.748 1.00 97.94 91 ALA A C 1
ATOM 729 O O . ALA A 1 91 ? 6.186 -0.282 0.301 1.00 97.94 91 ALA A O 1
ATOM 730 N N . PHE A 1 92 ? 6.000 -2.253 -0.775 1.00 98.38 92 PHE A N 1
ATOM 731 C CA . PHE A 1 92 ? 5.976 -3.100 0.419 1.00 98.38 92 PHE A CA 1
ATOM 732 C C . PHE A 1 92 ? 7.275 -2.983 1.222 1.00 98.38 92 PHE A C 1
ATOM 734 O O . PHE A 1 92 ? 7.242 -2.601 2.391 1.00 98.38 92 PHE A O 1
ATOM 741 N N . ALA A 1 93 ? 8.420 -3.250 0.590 1.00 98.19 93 ALA A N 1
ATOM 742 C CA . ALA A 1 93 ? 9.716 -3.231 1.261 1.00 98.19 93 ALA A CA 1
ATOM 743 C C . ALA A 1 93 ? 10.031 -1.846 1.843 1.00 98.19 93 ALA A C 1
ATOM 745 O O . ALA A 1 93 ? 10.475 -1.725 2.983 1.00 98.19 93 ALA A O 1
ATOM 746 N N . GLY A 1 94 ? 9.732 -0.784 1.091 1.00 97.31 94 GLY A N 1
ATOM 747 C CA . GLY A 1 94 ? 9.901 0.586 1.559 1.00 97.31 94 GLY A CA 1
ATOM 748 C C . GLY A 1 94 ? 8.986 0.953 2.735 1.00 97.31 94 GLY A C 1
ATOM 749 O O . GLY A 1 94 ? 9.396 1.731 3.597 1.00 97.31 94 GLY A O 1
ATOM 750 N N . LEU A 1 95 ? 7.777 0.382 2.809 1.00 97.19 95 LEU A N 1
ATOM 751 C CA . LEU A 1 95 ? 6.872 0.557 3.948 1.00 97.19 95 LEU A CA 1
ATOM 752 C C . LEU A 1 95 ? 7.421 -0.119 5.214 1.00 97.19 95 LEU A C 1
ATOM 754 O O . LEU A 1 95 ? 7.453 0.521 6.264 1.00 97.19 95 LEU A O 1
ATOM 758 N N . VAL A 1 96 ? 7.877 -1.371 5.105 1.00 96.50 96 VAL A N 1
ATOM 759 C CA . VAL A 1 96 ? 8.438 -2.163 6.219 1.00 96.50 96 VAL A CA 1
ATOM 760 C C . VAL A 1 96 ? 9.710 -1.511 6.774 1.00 96.50 96 VAL A C 1
ATOM 762 O O . VAL A 1 96 ? 9.827 -1.212 7.972 1.00 96.50 96 VAL A O 1
ATOM 765 N N . GLU A 1 97 ? 10.651 -1.203 5.884 1.00 96.00 97 GLU A N 1
ATOM 766 C CA . GLU A 1 97 ? 11.947 -0.639 6.262 1.00 96.00 97 GLU A CA 1
ATOM 767 C C . GLU A 1 97 ? 11.847 0.831 6.682 1.00 96.00 97 GLU A C 1
ATOM 769 O O . GLU A 1 97 ? 12.626 1.300 7.515 1.00 96.00 97 GLU A O 1
ATOM 774 N N . ASN A 1 98 ? 10.863 1.562 6.150 1.00 93.06 98 ASN A N 1
ATOM 775 C CA . ASN A 1 98 ? 10.710 3.005 6.322 1.00 93.06 98 ASN A CA 1
ATOM 776 C C . ASN A 1 98 ? 11.960 3.801 5.883 1.00 93.06 98 ASN A C 1
ATOM 778 O O . ASN A 1 98 ? 12.396 4.748 6.541 1.00 93.06 98 ASN A O 1
ATOM 782 N N . ARG A 1 99 ? 12.574 3.382 4.772 1.00 94.06 99 ARG A N 1
ATOM 783 C CA . ARG A 1 99 ? 13.711 4.052 4.124 1.00 94.06 99 ARG A CA 1
ATOM 784 C C . ARG A 1 99 ? 13.770 3.693 2.643 1.00 94.06 99 ARG A C 1
ATOM 786 O O . ARG A 1 99 ? 13.139 2.741 2.193 1.00 94.06 99 ARG A O 1
ATOM 793 N N . LYS A 1 100 ? 14.594 4.433 1.896 1.00 94.44 100 LYS A N 1
ATOM 794 C CA . LYS A 1 100 ? 14.955 4.048 0.531 1.00 94.44 100 LYS A CA 1
ATOM 795 C C . LYS A 1 100 ? 15.755 2.739 0.573 1.00 94.44 100 LYS A C 1
ATOM 797 O O . LYS A 1 100 ? 16.646 2.574 1.412 1.00 94.44 100 LYS A O 1
ATOM 802 N N . ILE A 1 101 ? 15.413 1.843 -0.340 1.00 94.81 101 ILE A N 1
ATOM 803 C CA . ILE A 1 101 ? 15.967 0.497 -0.509 1.00 94.81 101 ILE A CA 1
ATOM 804 C C . ILE A 1 101 ? 16.407 0.306 -1.966 1.00 94.81 101 ILE A C 1
ATOM 806 O O . ILE A 1 101 ? 16.000 1.084 -2.836 1.00 94.81 101 ILE A O 1
ATOM 810 N N . THR A 1 102 ? 17.264 -0.679 -2.232 1.00 96.44 102 THR A N 1
ATOM 811 C CA . THR A 1 102 ? 17.617 -1.112 -3.599 1.00 96.44 102 THR A CA 1
ATOM 812 C C . THR A 1 102 ? 16.624 -2.151 -4.133 1.00 96.44 102 THR A C 1
ATOM 814 O O . THR A 1 102 ? 15.855 -2.723 -3.367 1.00 96.44 102 THR A O 1
ATOM 817 N N . LEU A 1 103 ? 16.637 -2.431 -5.443 1.00 96.38 103 LEU A N 1
ATOM 818 C CA . LEU A 1 103 ? 15.789 -3.481 -6.037 1.00 96.38 103 LEU A CA 1
ATOM 819 C C . LEU A 1 103 ? 16.097 -4.877 -5.466 1.00 96.38 103 LEU A C 1
ATOM 821 O O . LEU A 1 103 ? 15.178 -5.649 -5.188 1.00 96.38 103 LEU A O 1
ATOM 825 N N . ASP A 1 104 ? 17.376 -5.177 -5.229 1.00 96.50 104 ASP A N 1
ATOM 826 C CA . ASP A 1 104 ? 17.801 -6.444 -4.624 1.00 96.50 104 ASP A CA 1
ATOM 827 C C . ASP A 1 104 ? 17.329 -6.556 -3.168 1.00 96.50 104 ASP A C 1
ATOM 829 O O . ASP A 1 104 ? 16.825 -7.600 -2.755 1.00 96.50 104 ASP A O 1
ATOM 833 N N . GLU A 1 105 ? 17.441 -5.468 -2.393 1.00 97.81 105 GLU A N 1
ATOM 834 C CA . GLU A 1 105 ? 16.877 -5.406 -1.040 1.00 97.81 105 GLU A CA 1
ATOM 835 C C . GLU A 1 105 ? 15.354 -5.585 -1.076 1.00 97.81 105 GLU A C 1
ATOM 837 O O . GLU A 1 105 ? 14.824 -6.355 -0.278 1.00 97.81 105 GLU A O 1
ATOM 842 N N . ALA A 1 106 ? 14.661 -4.930 -2.017 1.00 97.88 106 ALA A N 1
ATOM 843 C CA . ALA A 1 106 ? 13.212 -5.044 -2.184 1.00 97.88 106 ALA A CA 1
ATOM 844 C C . ALA A 1 106 ? 12.786 -6.493 -2.401 1.00 97.88 106 ALA A C 1
ATOM 846 O O . ALA A 1 106 ? 11.866 -6.976 -1.746 1.00 97.88 106 ALA A O 1
ATOM 847 N N . THR A 1 107 ? 13.477 -7.174 -3.316 1.00 97.69 107 THR A N 1
ATOM 848 C CA . THR A 1 107 ? 13.206 -8.568 -3.669 1.00 97.69 107 THR A CA 1
ATOM 849 C C . THR A 1 107 ? 13.420 -9.468 -2.463 1.00 97.69 107 THR A C 1
ATOM 851 O O . THR A 1 107 ? 12.537 -10.244 -2.121 1.00 97.69 107 THR A O 1
ATOM 854 N N . LYS A 1 108 ? 14.542 -9.300 -1.756 1.00 98.38 108 LYS A N 1
ATOM 855 C CA . LYS A 1 108 ? 14.841 -10.098 -0.568 1.00 98.38 108 LYS A CA 1
ATOM 856 C C . LYS A 1 108 ? 13.809 -9.903 0.548 1.00 98.38 108 LYS A C 1
ATOM 858 O O . LYS A 1 108 ? 13.316 -10.883 1.088 1.00 98.38 108 LYS A O 1
ATOM 863 N N . ILE A 1 109 ? 13.471 -8.655 0.878 1.00 98.31 109 ILE A N 1
ATOM 864 C CA . ILE A 1 109 ? 12.472 -8.346 1.916 1.00 98.31 109 ILE A CA 1
ATOM 865 C C . ILE A 1 109 ? 11.111 -8.920 1.526 1.00 98.31 109 ILE A C 1
ATOM 867 O O . ILE A 1 109 ? 10.405 -9.474 2.362 1.00 98.31 109 ILE A O 1
ATOM 871 N N . PHE A 1 110 ? 10.738 -8.808 0.252 1.00 97.88 110 PHE A N 1
ATOM 872 C CA . PHE A 1 110 ? 9.500 -9.392 -0.236 1.00 97.88 110 PHE A CA 1
ATOM 873 C C . PHE A 1 110 ? 9.497 -10.917 -0.082 1.00 97.88 110 PHE A C 1
ATOM 875 O O . PHE A 1 110 ? 8.561 -11.466 0.483 1.00 97.88 110 PHE A O 1
ATOM 882 N N . ASP A 1 111 ? 10.550 -11.602 -0.518 1.00 97.69 111 ASP A N 1
ATOM 883 C CA . ASP A 1 111 ? 10.627 -13.062 -0.433 1.00 97.69 111 ASP A CA 1
ATOM 884 C C . ASP A 1 111 ? 10.646 -13.572 1.023 1.00 97.69 111 ASP A C 1
ATOM 886 O O . ASP A 1 111 ? 10.068 -14.623 1.312 1.00 97.69 111 ASP A O 1
ATOM 890 N N . ASP A 1 112 ? 11.269 -12.821 1.940 1.00 97.19 112 ASP A N 1
ATOM 891 C CA . ASP A 1 112 ? 11.446 -13.212 3.344 1.00 97.19 112 ASP A CA 1
ATOM 892 C C . ASP A 1 112 ? 10.245 -12.839 4.242 1.00 97.19 112 ASP A C 1
ATOM 894 O O . ASP A 1 112 ? 9.915 -13.581 5.173 1.00 97.19 112 ASP A O 1
ATOM 898 N N . GLU A 1 113 ? 9.589 -11.697 4.000 1.00 96.75 113 GLU A N 1
ATOM 899 C CA . GLU A 1 113 ? 8.646 -11.084 4.955 1.00 96.75 113 GLU A CA 1
ATOM 900 C C . GLU A 1 113 ? 7.220 -10.896 4.421 1.00 96.75 113 GLU A C 1
ATOM 902 O O . GLU A 1 113 ? 6.323 -10.520 5.183 1.00 96.75 113 GLU A O 1
ATOM 907 N N . TYR A 1 114 ? 6.975 -11.133 3.129 1.00 97.56 114 TYR A N 1
ATOM 908 C CA . TYR A 1 114 ? 5.686 -10.821 2.517 1.00 97.56 114 TYR A CA 1
ATOM 909 C C . TYR A 1 114 ? 4.513 -11.584 3.173 1.00 97.56 114 TYR A C 1
ATOM 911 O O . TYR A 1 114 ? 4.500 -12.820 3.215 1.00 97.56 114 TYR A O 1
ATOM 919 N N . PRO A 1 115 ? 3.477 -10.873 3.664 1.00 97.06 115 PRO A N 1
ATOM 920 C CA . PRO A 1 115 ? 2.272 -11.506 4.185 1.00 97.06 115 PRO A CA 1
ATOM 921 C C . PRO A 1 115 ? 1.485 -12.161 3.041 1.00 97.06 115 PRO A C 1
ATOM 923 O O . PRO A 1 115 ? 1.217 -11.518 2.037 1.00 97.06 115 PRO A O 1
ATOM 926 N N . THR A 1 116 ? 1.076 -13.427 3.176 1.00 94.12 116 THR A N 1
ATOM 927 C CA . THR A 1 116 ? 0.469 -14.200 2.064 1.00 94.12 116 THR A CA 1
ATOM 928 C C . THR A 1 116 ? -1.043 -14.421 2.154 1.00 94.12 116 THR A C 1
ATOM 930 O O . THR A 1 116 ? -1.647 -14.895 1.193 1.00 94.12 116 THR A O 1
ATOM 933 N N . ASN A 1 117 ? -1.681 -14.087 3.277 1.00 97.38 117 ASN A N 1
ATOM 934 C CA . ASN A 1 117 ? -3.128 -14.221 3.443 1.00 97.38 117 ASN A CA 1
ATOM 935 C C . ASN A 1 117 ? -3.861 -12.957 2.977 1.00 97.38 117 ASN A C 1
ATOM 937 O O . ASN A 1 117 ? -3.312 -11.854 2.957 1.00 97.38 117 ASN A O 1
ATOM 941 N N . ASN A 1 118 ? -5.140 -13.126 2.653 1.00 98.06 118 ASN A N 1
ATOM 942 C CA . ASN A 1 118 ? -6.053 -12.021 2.376 1.00 98.06 118 ASN A CA 1
ATOM 943 C C . ASN A 1 118 ? -6.467 -11.292 3.664 1.00 98.06 118 ASN A C 1
ATOM 945 O O . ASN A 1 118 ? -6.220 -11.764 4.777 1.00 98.06 118 ASN A O 1
ATOM 949 N N . GLY A 1 119 ? -7.135 -10.152 3.501 1.00 98.31 119 GLY A N 1
ATOM 950 C CA . GLY A 1 119 ? -7.538 -9.272 4.592 1.00 98.31 119 GLY A CA 1
ATOM 951 C C . GLY A 1 119 ? -6.546 -8.130 4.798 1.00 98.31 119 GLY A C 1
ATOM 952 O O . GLY A 1 119 ? -5.830 -7.740 3.876 1.00 98.31 119 GLY A O 1
ATOM 953 N N . ILE A 1 120 ? -6.534 -7.558 6.002 1.00 98.75 120 ILE A N 1
ATOM 954 C CA . ILE A 1 120 ? -5.735 -6.369 6.323 1.00 98.75 120 ILE A CA 1
ATOM 955 C C . ILE A 1 120 ? -4.523 -6.785 7.154 1.00 98.75 120 ILE A C 1
ATOM 957 O O . ILE A 1 120 ? -4.672 -7.106 8.332 1.00 98.75 120 ILE A O 1
ATOM 961 N N . TRP A 1 121 ? -3.333 -6.745 6.564 1.00 98.81 121 TRP A N 1
ATOM 962 C CA . TRP A 1 121 ? -2.063 -6.849 7.273 1.00 98.81 121 TRP A CA 1
ATOM 963 C C . TRP A 1 121 ? -1.560 -5.457 7.661 1.00 98.81 121 TRP A C 1
ATOM 965 O O . TRP A 1 121 ? -1.600 -4.522 6.857 1.00 98.81 121 TRP A O 1
ATOM 975 N N . VAL A 1 122 ? -1.091 -5.310 8.899 1.00 98.75 122 VAL A N 1
ATOM 976 C CA . VAL A 1 122 ? -0.662 -4.026 9.460 1.00 98.75 122 VAL A CA 1
ATOM 977 C C . VAL A 1 122 ? 0.828 -4.054 9.782 1.00 98.75 122 VAL A C 1
ATOM 979 O O . VAL A 1 122 ? 1.283 -4.856 10.611 1.00 98.75 122 VAL A O 1
ATOM 982 N N . GLU A 1 123 ? 1.557 -3.124 9.164 1.00 98.00 123 GLU A N 1
ATOM 983 C CA . GLU A 1 123 ? 2.981 -2.889 9.398 1.00 98.00 123 GLU A CA 1
ATOM 984 C C . GLU A 1 123 ? 3.245 -2.647 10.888 1.00 98.00 123 GLU A C 1
ATOM 986 O O . GLU A 1 123 ? 2.486 -1.959 11.578 1.00 98.00 123 GLU A O 1
ATOM 991 N N . GLU A 1 124 ? 4.313 -3.260 11.398 1.00 97.19 124 GLU A N 1
ATOM 992 C CA . GLU A 1 124 ? 4.561 -3.421 12.828 1.00 97.19 124 GLU A CA 1
ATOM 993 C C . GLU A 1 124 ? 4.600 -2.103 13.609 1.00 97.19 124 GLU A C 1
ATOM 995 O O . GLU A 1 124 ? 3.910 -1.981 14.629 1.00 97.19 124 GLU A O 1
ATOM 1000 N N . LYS A 1 125 ? 5.325 -1.095 13.114 1.00 96.44 125 LYS A N 1
ATOM 1001 C CA . LYS A 1 125 ? 5.461 0.227 13.754 1.00 96.44 125 LYS A CA 1
ATOM 1002 C C . LYS A 1 125 ? 4.136 0.997 13.771 1.00 96.44 125 LYS A C 1
ATOM 1004 O O . LYS A 1 125 ? 3.954 1.910 14.581 1.00 96.44 125 LYS A O 1
ATOM 1009 N N . SER A 1 126 ? 3.195 0.624 12.909 1.00 97.56 126 SER A N 1
ATOM 1010 C CA . SER A 1 126 ? 1.898 1.283 12.740 1.00 97.56 126 SER A CA 1
ATOM 1011 C C . SER A 1 126 ? 0.769 0.662 13.567 1.00 97.56 126 SER A C 1
ATOM 1013 O O . SER A 1 126 ? -0.261 1.314 13.778 1.00 97.56 126 SER A O 1
ATOM 1015 N N . ARG A 1 127 ? 0.953 -0.568 14.073 1.00 98.06 127 ARG A N 1
ATOM 1016 C CA . ARG A 1 127 ? -0.089 -1.361 14.756 1.00 98.06 127 ARG A CA 1
ATOM 1017 C C . ARG A 1 127 ? -0.754 -0.616 15.905 1.00 98.06 127 ARG A C 1
ATOM 1019 O O . ARG A 1 127 ? -1.979 -0.538 15.944 1.00 98.06 127 ARG A O 1
ATOM 1026 N N . GLU A 1 128 ? 0.030 -0.038 16.816 1.00 97.50 128 GLU A N 1
ATOM 1027 C CA . GLU A 1 128 ? -0.509 0.643 18.001 1.00 97.50 128 GLU A CA 1
ATOM 1028 C C . GLU A 1 128 ? -1.410 1.822 17.613 1.00 97.50 128 GLU A C 1
ATOM 1030 O O . GLU A 1 128 ? -2.538 1.934 18.089 1.00 97.50 128 GLU A O 1
ATOM 1035 N N . LYS A 1 129 ? -0.942 2.689 16.710 1.00 95.25 129 LYS A N 1
ATOM 1036 C CA . LYS A 1 129 ? -1.693 3.875 16.276 1.00 95.25 129 LYS A CA 1
ATOM 1037 C C . LYS A 1 129 ? -2.982 3.494 15.549 1.00 95.25 129 LYS A C 1
ATOM 1039 O O . LYS A 1 129 ? -4.027 4.090 15.816 1.00 95.25 129 LYS A O 1
ATOM 1044 N N . ILE A 1 130 ? -2.917 2.499 14.664 1.00 96.50 130 ILE A N 1
ATOM 1045 C CA . ILE A 1 130 ? -4.082 2.016 13.914 1.00 96.50 130 ILE A CA 1
ATOM 1046 C C . ILE A 1 130 ? -5.100 1.375 14.863 1.00 96.50 130 ILE A C 1
ATOM 1048 O O . ILE A 1 130 ? -6.273 1.749 14.832 1.00 96.50 130 ILE A O 1
ATOM 1052 N N . LEU A 1 131 ? -4.667 0.489 15.767 1.00 97.56 131 LEU A N 1
ATOM 1053 C CA . LEU A 1 131 ? -5.549 -0.118 16.768 1.00 97.56 131 LEU A CA 1
ATOM 1054 C C . LEU A 1 131 ? -6.174 0.925 17.695 1.00 97.56 131 LEU A C 1
ATOM 1056 O O . LEU A 1 131 ? -7.380 0.877 17.936 1.00 97.56 131 LEU A O 1
ATOM 1060 N N . ASN A 1 132 ? -5.380 1.876 18.195 1.00 95.56 132 ASN A N 1
ATOM 1061 C CA . ASN A 1 132 ? -5.873 2.951 19.053 1.00 95.56 132 ASN A CA 1
ATOM 1062 C C . ASN A 1 132 ? -6.950 3.768 18.345 1.00 95.56 132 ASN A C 1
ATOM 1064 O O . ASN A 1 132 ? -7.950 4.126 18.963 1.00 95.56 132 ASN A O 1
ATOM 1068 N N . TYR A 1 133 ? -6.790 4.049 17.054 1.00 90.69 133 TYR A N 1
ATOM 1069 C CA . TYR A 1 133 ? -7.837 4.728 16.310 1.00 90.69 133 TYR A CA 1
ATOM 1070 C C . TYR A 1 133 ? -9.103 3.873 16.200 1.00 90.69 133 TYR A C 1
ATOM 1072 O O . TYR A 1 133 ? -10.173 4.325 16.614 1.00 90.69 133 TYR A O 1
ATOM 1080 N N . LEU A 1 134 ? -8.990 2.648 15.677 1.00 94.44 134 LEU A N 1
ATOM 1081 C CA . LEU A 1 134 ? -10.142 1.776 15.437 1.00 94.44 134 LEU A CA 1
ATOM 1082 C C . LEU A 1 134 ? -10.935 1.553 16.730 1.00 94.44 134 LEU A C 1
ATOM 1084 O O . LEU A 1 134 ? -12.141 1.779 16.772 1.00 94.44 134 LEU A O 1
ATOM 1088 N N . ASN A 1 135 ? -10.247 1.219 17.822 1.00 95.81 135 ASN A N 1
ATOM 1089 C CA . ASN A 1 135 ? -10.876 0.886 19.098 1.00 95.81 135 ASN A CA 1
ATOM 1090 C C . ASN A 1 135 ? -11.476 2.082 19.849 1.00 95.81 135 ASN A C 1
ATOM 1092 O 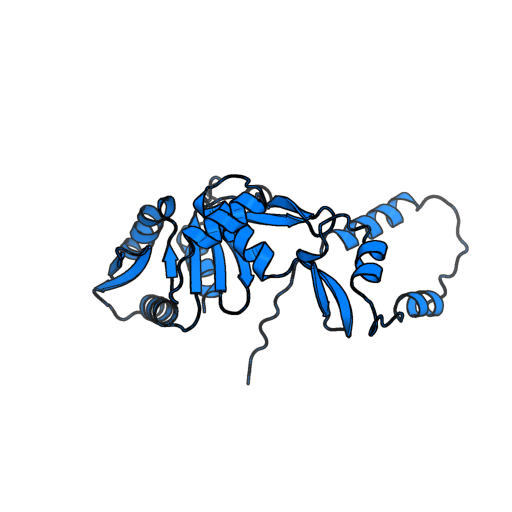O . ASN A 1 135 ? -12.312 1.862 20.732 1.00 95.81 135 ASN A O 1
ATOM 1096 N N . ASN A 1 136 ? -11.066 3.312 19.527 1.00 93.38 136 ASN A N 1
ATOM 1097 C CA . ASN A 1 136 ? -11.609 4.531 20.133 1.00 93.38 136 ASN A CA 1
ATOM 1098 C C . ASN A 1 136 ? -12.727 5.174 19.306 1.00 93.38 136 ASN A C 1
ATOM 1100 O O . ASN A 1 136 ? -13.479 5.981 19.847 1.00 93.38 136 ASN A O 1
ATOM 1104 N N . ASN A 1 137 ? -12.836 4.845 18.016 1.00 90.19 137 ASN A N 1
ATOM 1105 C CA . ASN A 1 137 ? -13.779 5.497 17.101 1.00 90.19 137 ASN A CA 1
ATOM 1106 C C . ASN A 1 137 ? -14.868 4.557 16.571 1.00 90.19 137 ASN A C 1
ATOM 1108 O O . ASN A 1 137 ? -15.847 5.034 16.000 1.00 90.19 137 ASN A O 1
ATOM 1112 N N . LEU A 1 138 ? -14.717 3.245 16.757 1.00 92.44 138 LEU A N 1
ATOM 1113 C CA . LEU A 1 138 ? -15.672 2.234 16.315 1.00 92.44 138 LEU A CA 1
ATOM 1114 C C . LEU A 1 138 ? -16.268 1.470 17.497 1.00 92.44 138 LEU A C 1
ATOM 1116 O O . LEU A 1 138 ? -15.752 1.505 18.618 1.00 92.44 138 LEU A O 1
ATOM 1120 N N . ASN A 1 139 ? -17.380 0.778 17.241 1.00 95.06 139 ASN A N 1
ATOM 1121 C CA . ASN A 1 139 ? -18.099 0.070 18.295 1.00 95.06 139 ASN A CA 1
ATOM 1122 C C . ASN A 1 139 ? -17.505 -1.317 18.554 1.00 95.06 139 ASN A C 1
ATOM 1124 O O . ASN A 1 139 ? -17.519 -1.778 19.700 1.00 95.06 139 ASN A O 1
ATOM 1128 N N . SER A 1 140 ? -17.007 -1.996 17.515 1.00 96.88 140 SER A N 1
ATOM 1129 C CA . SER A 1 140 ? -16.292 -3.261 17.693 1.00 96.88 140 SER A CA 1
ATOM 1130 C C . SER A 1 140 ? -14.919 -3.033 18.315 1.00 96.88 140 SER A C 1
ATOM 1132 O O . SER A 1 140 ? -14.366 -1.933 18.278 1.00 96.88 140 SER A O 1
ATOM 1134 N N . LYS A 1 141 ? -14.362 -4.101 18.886 1.00 97.88 141 LYS A N 1
ATOM 1135 C CA . LYS A 1 141 ? -12.958 -4.146 19.285 1.00 97.88 141 LYS A CA 1
ATOM 1136 C C . LYS A 1 141 ? -12.164 -4.978 18.298 1.00 97.88 141 LYS A C 1
ATOM 1138 O O . LYS A 1 141 ? -12.609 -6.047 17.878 1.00 97.88 141 LYS A O 1
ATOM 1143 N N . TYR A 1 142 ? -11.007 -4.442 17.953 1.00 98.12 142 TYR A N 1
ATOM 1144 C CA . TYR A 1 142 ? -10.075 -4.951 16.971 1.00 98.12 142 TYR A CA 1
ATOM 1145 C C . TYR A 1 142 ? -8.746 -5.261 17.647 1.00 98.12 142 TYR A C 1
ATOM 1147 O O . TYR A 1 142 ? -8.341 -4.577 18.595 1.00 98.12 142 TYR A O 1
ATOM 1155 N N . GLU A 1 143 ? -8.062 -6.268 17.129 1.00 98.56 143 GLU A N 1
ATOM 1156 C CA . GLU A 1 143 ? -6.723 -6.667 17.549 1.00 98.56 143 GLU A CA 1
ATOM 1157 C C . GLU A 1 143 ? -5.884 -7.063 16.332 1.00 98.56 143 GLU A C 1
ATOM 1159 O O . GLU A 1 143 ? -6.420 -7.300 15.249 1.00 98.56 143 GLU A O 1
ATOM 1164 N N . ILE A 1 144 ? -4.565 -7.101 16.507 1.00 98.62 144 ILE A N 1
ATOM 1165 C CA . ILE A 1 144 ? -3.649 -7.647 15.508 1.00 98.62 144 ILE A CA 1
ATOM 1166 C C . ILE A 1 144 ? -3.258 -9.049 15.958 1.00 98.62 144 ILE A C 1
ATOM 1168 O O . ILE A 1 144 ? -2.810 -9.230 17.092 1.00 98.62 144 ILE A O 1
ATOM 1172 N N . ASP A 1 145 ? -3.448 -10.036 15.088 1.00 98.12 145 ASP A N 1
ATOM 1173 C CA . ASP A 1 145 ? -3.054 -11.410 15.371 1.00 98.12 145 ASP A CA 1
ATOM 1174 C C . ASP A 1 145 ? -1.523 -11.574 15.351 1.00 98.12 145 ASP A C 1
ATOM 1176 O O . ASP A 1 145 ? -0.759 -10.680 14.979 1.00 98.12 145 ASP A O 1
ATOM 1180 N N . LYS A 1 146 ? -1.048 -12.763 15.729 1.00 97.31 146 LYS A N 1
ATOM 1181 C CA . LYS A 1 146 ? 0.390 -13.078 15.752 1.00 97.31 146 LYS A CA 1
ATOM 1182 C C . LYS A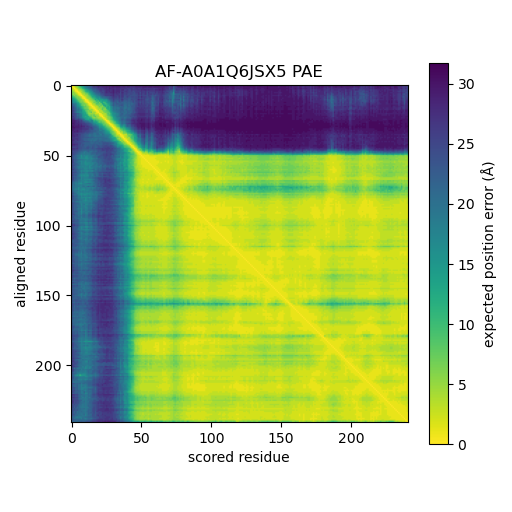 1 146 ? 1.086 -12.979 14.385 1.00 97.31 146 LYS A C 1
ATOM 1184 O O . LYS A 1 146 ? 2.309 -12.944 14.348 1.00 97.31 146 LYS A O 1
ATOM 1189 N N . ASN A 1 147 ? 0.329 -12.989 13.288 1.00 97.25 147 ASN A N 1
ATOM 1190 C CA . ASN A 1 147 ? 0.840 -12.923 11.921 1.00 97.25 147 ASN A CA 1
ATOM 1191 C C . ASN A 1 147 ? 0.754 -11.495 11.345 1.00 97.25 147 ASN A C 1
ATOM 1193 O O . ASN A 1 147 ? 1.125 -11.279 10.192 1.00 97.25 147 ASN A O 1
ATOM 1197 N N . GLY A 1 148 ? 0.269 -10.521 12.123 1.00 98.31 148 GLY A N 1
ATOM 1198 C CA . GLY A 1 148 ? 0.157 -9.123 11.715 1.00 98.31 148 GLY A CA 1
ATOM 1199 C C . GLY A 1 148 ? -1.185 -8.731 11.094 1.00 98.31 148 GLY A C 1
ATOM 1200 O O . GLY A 1 148 ? -1.298 -7.609 10.604 1.00 98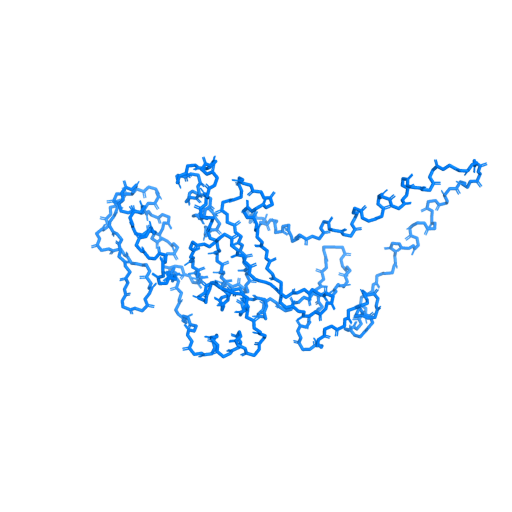.31 148 GLY A O 1
ATOM 1201 N N . TYR A 1 149 ? -2.203 -9.594 11.123 1.00 98.69 149 TYR A N 1
ATOM 1202 C CA . TYR A 1 149 ? -3.507 -9.317 10.515 1.00 98.69 149 TYR A CA 1
ATOM 1203 C C . TYR A 1 149 ? -4.498 -8.709 11.499 1.00 98.69 149 TYR A C 1
ATOM 1205 O O . TYR A 1 149 ? -4.604 -9.132 12.650 1.00 98.69 149 TYR A O 1
ATOM 1213 N N . LEU A 1 150 ? -5.274 -7.741 11.016 1.00 98.62 150 LEU A N 1
ATOM 1214 C CA . LEU A 1 150 ? -6.388 -7.162 11.750 1.00 98.62 150 LEU A CA 1
ATOM 1215 C C . LEU A 1 150 ? -7.524 -8.176 11.886 1.00 98.62 150 LEU A C 1
ATOM 1217 O O . LEU A 1 150 ? -8.044 -8.695 10.898 1.00 98.62 150 LEU A O 1
ATOM 1221 N N . THR A 1 151 ? -7.952 -8.401 13.121 1.00 98.19 151 THR A N 1
ATOM 1222 C CA . THR A 1 151 ? -9.071 -9.278 13.468 1.00 98.19 151 THR A CA 1
ATOM 1223 C C . THR A 1 151 ? -10.036 -8.564 14.415 1.00 98.19 151 THR A C 1
ATOM 1225 O O . THR A 1 151 ? -9.730 -7.503 14.966 1.00 98.19 151 THR A O 1
ATOM 1228 N N . ILE A 1 152 ? -11.241 -9.116 14.570 1.00 98.12 152 ILE A N 1
ATOM 1229 C CA . ILE A 1 152 ? -12.297 -8.559 15.424 1.00 98.12 152 ILE A CA 1
ATOM 1230 C C . ILE A 1 152 ? -12.396 -9.415 16.689 1.00 98.12 152 ILE A C 1
ATOM 1232 O O . ILE A 1 152 ? -12.894 -10.538 16.638 1.00 98.12 152 ILE A O 1
ATOM 1236 N N . SER A 1 153 ? -11.976 -8.868 17.829 1.00 97.00 153 SER A N 1
ATOM 1237 C CA . SER A 1 153 ? -12.028 -9.553 19.128 1.00 97.00 153 SER A CA 1
ATOM 1238 C C . SER A 1 153 ? -13.395 -9.438 19.808 1.00 97.00 153 SER A C 1
ATOM 1240 O O . SER A 1 153 ? -13.819 -10.335 20.535 1.00 97.00 153 SER A O 1
ATOM 1242 N N . SER A 1 154 ? -14.136 -8.354 19.552 1.00 96.62 154 SER A N 1
ATOM 1243 C CA . SER A 1 154 ? -15.522 -8.195 20.007 1.00 96.62 154 SER A CA 1
ATOM 1244 C C . SER A 1 154 ? -16.349 -7.462 18.961 1.00 96.62 154 SER A C 1
ATOM 1246 O O . SER A 1 154 ? -16.249 -6.244 18.823 1.00 96.62 154 SER A O 1
ATOM 1248 N N . LYS A 1 155 ? -17.235 -8.193 18.286 1.00 94.50 155 LYS A N 1
ATOM 1249 C CA . LYS A 1 155 ? -18.104 -7.658 17.236 1.00 94.50 155 LYS A CA 1
ATOM 1250 C C . LYS A 1 155 ? -19.269 -6.835 17.796 1.00 94.50 155 LYS A C 1
ATOM 1252 O O . LYS A 1 155 ? -19.991 -7.274 18.695 1.00 94.50 155 LYS A O 1
ATOM 1257 N N . LYS A 1 156 ? -19.504 -5.665 17.202 1.00 94.00 156 LYS A N 1
ATOM 1258 C CA . LYS A 1 156 ? -20.727 -4.861 17.330 1.00 94.00 156 LYS A CA 1
ATOM 1259 C C . LYS A 1 156 ? -21.253 -4.522 15.938 1.00 94.00 156 LYS A C 1
ATOM 1261 O O . LYS A 1 156 ? -20.488 -4.403 14.990 1.00 94.00 156 LYS A O 1
ATOM 1266 N N . ASN A 1 157 ? -22.566 -4.350 15.823 1.00 89.69 157 ASN A N 1
ATOM 1267 C CA . ASN A 1 157 ? -23.190 -4.036 14.543 1.00 89.69 157 ASN A CA 1
ATOM 1268 C C . ASN A 1 157 ? -23.276 -2.517 14.367 1.00 89.69 157 ASN A C 1
ATOM 1270 O O . ASN A 1 157 ? -24.040 -1.849 15.064 1.00 89.69 157 ASN A O 1
ATOM 1274 N N . SER A 1 158 ? -22.507 -1.988 13.422 1.00 92.62 158 SER A N 1
ATOM 1275 C CA . SER A 1 158 ? -22.654 -0.636 12.878 1.00 92.62 158 SER A CA 1
ATOM 1276 C C . SER A 1 158 ? -22.266 -0.641 11.402 1.00 92.62 158 SER A C 1
ATOM 1278 O O . SER A 1 158 ? -21.618 -1.581 10.939 1.00 92.62 158 SER A O 1
ATOM 1280 N N . ASP A 1 159 ? -22.639 0.397 10.656 1.00 90.75 159 ASP A N 1
ATOM 1281 C CA . ASP A 1 159 ? -22.312 0.477 9.230 1.00 90.75 159 ASP A CA 1
ATOM 1282 C C . ASP A 1 159 ? -20.798 0.408 8.984 1.00 90.75 159 ASP A C 1
ATOM 1284 O O . ASP A 1 159 ? -20.359 -0.347 8.120 1.00 90.75 159 ASP A O 1
ATOM 1288 N N . TYR A 1 160 ? -19.996 1.127 9.779 1.00 90.62 160 TYR A N 1
ATOM 1289 C CA . TYR A 1 160 ? -18.532 1.106 9.674 1.00 90.62 160 TYR A CA 1
ATOM 1290 C C . TYR A 1 160 ? -17.928 -0.230 10.112 1.00 90.62 160 TYR A C 1
ATOM 1292 O O . TYR A 1 160 ? -17.061 -0.759 9.421 1.00 90.62 160 TYR A O 1
ATOM 1300 N N . ASP A 1 161 ? -18.408 -0.807 11.215 1.00 93.94 161 ASP A N 1
ATOM 1301 C CA . ASP A 1 161 ? -17.917 -2.107 11.685 1.00 93.94 161 ASP A CA 1
ATOM 1302 C C . ASP A 1 161 ? -18.182 -3.213 10.651 1.00 93.94 161 ASP A C 1
ATOM 1304 O O . ASP A 1 161 ? -17.306 -4.024 10.355 1.00 93.94 161 ASP A O 1
ATOM 1308 N N . ASN A 1 162 ? -19.360 -3.193 10.021 1.00 95.19 162 ASN A N 1
ATOM 1309 C CA . ASN A 1 162 ? -19.722 -4.139 8.968 1.00 95.19 162 ASN A CA 1
ATOM 1310 C C . ASN A 1 162 ? -18.878 -3.955 7.694 1.00 95.19 162 ASN A C 1
ATOM 1312 O O . ASN A 1 162 ? -18.627 -4.926 6.981 1.00 95.19 162 ASN A O 1
ATOM 1316 N N . LYS A 1 163 ? -18.463 -2.721 7.371 1.00 95.44 163 LYS A N 1
ATOM 1317 C CA . LYS A 1 163 ? -17.565 -2.437 6.239 1.00 95.44 163 LYS A CA 1
ATOM 1318 C C . LYS A 1 163 ? -16.183 -3.039 6.484 1.00 95.44 163 LYS A C 1
ATOM 1320 O O . LYS A 1 163 ? -15.702 -3.800 5.650 1.00 95.44 163 LYS A O 1
ATOM 1325 N N . ILE A 1 164 ? -15.596 -2.789 7.654 1.00 96.31 164 ILE A N 1
ATOM 1326 C CA . ILE A 1 164 ? -14.282 -3.343 8.012 1.00 96.31 164 ILE A CA 1
ATOM 1327 C C . ILE A 1 164 ? -14.332 -4.869 8.098 1.00 96.31 164 ILE A C 1
ATOM 1329 O O . ILE A 1 164 ? -13.440 -5.531 7.575 1.00 96.31 164 ILE A O 1
ATOM 1333 N 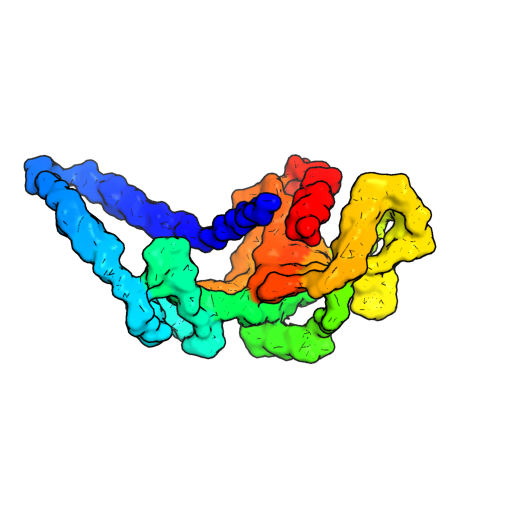N . GLU A 1 165 ? -15.393 -5.450 8.665 1.00 97.12 165 GLU A N 1
ATOM 1334 C CA . GLU A 1 165 ? -15.577 -6.905 8.679 1.00 97.12 165 GLU A CA 1
ATOM 1335 C C . GLU A 1 165 ? -15.583 -7.504 7.265 1.00 97.12 165 GLU A C 1
ATOM 1337 O O . GLU A 1 165 ? -14.963 -8.543 7.033 1.00 97.12 165 GLU A O 1
ATOM 1342 N N . LYS A 1 166 ? -16.252 -6.860 6.301 1.00 97.31 166 LYS A N 1
ATOM 1343 C CA . LYS A 1 166 ? -16.243 -7.316 4.903 1.00 97.31 166 LYS A CA 1
ATOM 1344 C C . LYS A 1 166 ? -14.854 -7.240 4.283 1.00 97.31 166 LYS A C 1
ATOM 1346 O O . LYS A 1 166 ? -14.491 -8.156 3.557 1.00 97.31 166 LYS A O 1
ATOM 1351 N N . ILE A 1 167 ? -14.096 -6.184 4.574 1.00 97.75 167 ILE A N 1
ATOM 1352 C CA . ILE A 1 167 ? -12.731 -6.001 4.062 1.00 97.75 167 ILE A CA 1
ATOM 1353 C C . ILE A 1 167 ? -11.802 -7.081 4.637 1.00 97.75 167 ILE A C 1
ATOM 1355 O O . ILE A 1 167 ? -11.100 -7.743 3.873 1.00 97.75 167 ILE A O 1
ATOM 1359 N N . ILE A 1 168 ? -11.858 -7.324 5.955 1.00 97.88 168 ILE A N 1
ATOM 1360 C CA . ILE A 1 168 ? -11.087 -8.379 6.640 1.00 97.88 168 ILE A CA 1
ATOM 1361 C C . ILE A 1 168 ? -11.365 -9.758 6.025 1.00 97.88 168 ILE A C 1
ATOM 1363 O O . ILE A 1 168 ? -10.438 -10.533 5.826 1.00 97.88 168 ILE A O 1
ATOM 1367 N N . ASN A 1 169 ? -12.627 -10.054 5.699 1.00 97.19 169 ASN A N 1
ATOM 1368 C CA . ASN A 1 169 ? -13.045 -11.345 5.141 1.00 97.19 169 ASN A CA 1
ATOM 1369 C C . ASN A 1 169 ? -13.063 -11.385 3.599 1.00 97.19 169 ASN A C 1
ATOM 1371 O O . ASN A 1 169 ? -13.618 -12.320 3.016 1.00 97.19 169 ASN A O 1
ATOM 1375 N N . SER A 1 170 ? -12.531 -10.363 2.926 1.00 96.69 170 SER A N 1
ATOM 1376 C CA . SER A 1 170 ? -12.531 -10.297 1.464 1.00 96.69 170 SER A CA 1
ATOM 1377 C C . SER A 1 170 ? -11.486 -11.233 0.847 1.00 96.69 170 SER A C 1
ATOM 1379 O O . SER A 1 170 ? -10.616 -11.781 1.522 1.00 96.69 170 SER A O 1
ATOM 1381 N N . ASN A 1 171 ? -11.558 -11.415 -0.471 1.00 96.81 171 ASN A N 1
ATOM 1382 C CA . ASN A 1 171 ? -10.532 -12.113 -1.245 1.00 96.81 171 ASN A CA 1
ATOM 1383 C C . ASN A 1 171 ? -9.349 -11.209 -1.637 1.00 96.81 171 ASN A C 1
ATOM 1385 O O . ASN A 1 171 ? -8.484 -11.662 -2.380 1.00 96.81 171 ASN A O 1
ATOM 1389 N N . LYS A 1 172 ? -9.340 -9.950 -1.184 1.00 98.00 172 LYS A N 1
ATOM 1390 C CA . LYS A 1 172 ? -8.288 -8.973 -1.460 1.00 98.00 172 LYS A CA 1
ATOM 1391 C C . LYS A 1 172 ? -7.313 -8.897 -0.297 1.00 98.00 172 LYS A C 1
ATOM 1393 O O . LYS A 1 172 ? -7.671 -9.177 0.849 1.00 98.00 172 LYS A O 1
ATOM 1398 N N . GLN A 1 173 ? -6.092 -8.478 -0.595 1.00 98.38 173 GLN A N 1
ATOM 1399 C CA . GLN A 1 173 ? -5.067 -8.235 0.405 1.00 98.38 173 GLN A CA 1
ATOM 1400 C C . GLN A 1 173 ? -4.759 -6.743 0.503 1.00 98.38 173 GLN A C 1
ATOM 1402 O O . GLN A 1 173 ? -4.474 -6.084 -0.496 1.00 98.38 173 GLN A O 1
ATOM 1407 N N . TYR A 1 174 ? -4.746 -6.239 1.731 1.00 98.69 174 TYR A N 1
ATOM 1408 C CA . TYR A 1 174 ? -4.394 -4.865 2.054 1.00 98.69 174 TYR A CA 1
ATOM 1409 C C . TYR A 1 174 ? -3.220 -4.872 3.024 1.00 98.69 174 TYR A C 1
ATOM 1411 O O . TYR A 1 174 ? -3.319 -5.415 4.120 1.00 98.69 174 TYR A O 1
ATOM 1419 N N . ILE A 1 175 ? -2.116 -4.253 2.631 1.00 98.69 175 ILE A N 1
ATOM 1420 C CA . ILE A 1 175 ? -0.938 -4.035 3.466 1.00 98.69 175 ILE A CA 1
ATOM 1421 C C . ILE A 1 175 ? -0.937 -2.559 3.821 1.00 98.69 175 ILE A C 1
ATOM 1423 O O . ILE A 1 175 ? -0.792 -1.713 2.940 1.00 98.69 175 ILE A O 1
ATOM 1427 N N . ILE A 1 176 ? -1.127 -2.237 5.096 1.00 98.62 176 ILE A N 1
ATOM 1428 C CA . ILE A 1 176 ? -1.269 -0.848 5.535 1.00 98.62 176 ILE A CA 1
ATOM 1429 C C . ILE A 1 176 ? -0.206 -0.474 6.561 1.00 98.62 176 ILE A C 1
ATOM 1431 O O . ILE A 1 176 ? 0.150 -1.266 7.434 1.00 98.62 176 ILE A O 1
ATOM 1435 N N . GLY A 1 177 ? 0.252 0.770 6.499 1.00 98.00 177 GLY A N 1
ATOM 1436 C CA . GLY A 1 177 ? 1.095 1.363 7.528 1.00 98.00 177 GLY A CA 1
ATOM 1437 C C . GLY A 1 177 ? 1.057 2.883 7.459 1.00 98.00 177 GLY A C 1
ATOM 1438 O O . GLY A 1 177 ? 0.671 3.461 6.446 1.00 98.00 177 GLY A O 1
ATOM 1439 N N . ILE A 1 178 ? 1.409 3.536 8.560 1.00 96.88 178 ILE A N 1
ATOM 1440 C CA . ILE A 1 178 ? 1.499 4.989 8.662 1.00 96.88 178 ILE A CA 1
ATOM 1441 C C . ILE A 1 178 ? 2.914 5.388 8.251 1.00 96.88 178 ILE A C 1
ATOM 1443 O O . ILE A 1 178 ? 3.874 5.103 8.965 1.00 96.88 178 ILE A O 1
ATOM 1447 N N . ASN A 1 179 ? 3.027 6.034 7.095 1.00 93.31 179 ASN A N 1
ATOM 1448 C CA . ASN A 1 179 ? 4.284 6.491 6.524 1.00 93.31 179 ASN A CA 1
ATOM 1449 C C . ASN A 1 179 ? 4.018 7.693 5.606 1.00 93.31 179 ASN A C 1
ATOM 1451 O O . ASN A 1 179 ? 3.183 7.613 4.706 1.00 93.31 179 ASN A O 1
ATOM 1455 N N . SER A 1 180 ? 4.744 8.793 5.806 1.00 88.81 180 SER A N 1
ATOM 1456 C CA . SER A 1 180 ? 4.651 10.012 4.986 1.00 88.81 180 SER A CA 1
ATOM 1457 C C . SER A 1 180 ? 5.276 9.858 3.591 1.00 88.81 180 SER A C 1
ATOM 1459 O O . SER A 1 180 ? 5.181 10.765 2.757 1.00 88.81 180 SER A O 1
ATOM 1461 N N . LYS A 1 181 ? 5.898 8.704 3.317 1.00 91.62 181 LYS A N 1
ATOM 1462 C CA . LYS A 1 181 ? 6.563 8.373 2.058 1.00 91.62 181 LYS A CA 1
ATOM 1463 C C . LYS A 1 181 ? 6.048 7.058 1.479 1.00 91.62 181 LYS A C 1
ATOM 1465 O O . LYS A 1 181 ? 5.756 6.097 2.188 1.00 91.62 181 LYS A O 1
ATOM 1470 N N . LYS A 1 182 ? 5.987 7.006 0.149 1.00 95.50 182 LYS A N 1
ATOM 1471 C CA . LYS A 1 182 ? 5.826 5.769 -0.626 1.00 95.50 182 LYS A CA 1
ATOM 1472 C C . LYS A 1 182 ? 7.003 5.640 -1.582 1.00 95.50 182 LYS A C 1
ATOM 1474 O O . LYS A 1 182 ? 7.353 6.614 -2.236 1.00 95.50 182 LYS A O 1
ATOM 1479 N N . TYR A 1 183 ? 7.569 4.451 -1.712 1.00 96.44 183 TYR A N 1
ATOM 1480 C CA . TYR A 1 183 ? 8.627 4.185 -2.684 1.00 96.44 183 TYR A CA 1
ATOM 1481 C C . TYR A 1 183 ? 8.041 3.606 -3.973 1.00 96.44 183 TYR A C 1
ATOM 1483 O O . TYR A 1 183 ? 7.017 2.921 -3.941 1.00 96.44 183 TYR A O 1
ATOM 1491 N N . TYR A 1 184 ? 8.652 3.930 -5.108 1.00 95.62 184 TYR A N 1
ATOM 1492 C CA . TYR A 1 184 ? 8.252 3.440 -6.429 1.00 95.62 184 TYR A CA 1
ATOM 1493 C C . TYR A 1 184 ? 9.462 3.393 -7.360 1.00 95.62 184 TYR A C 1
ATOM 1495 O O . TYR A 1 184 ? 10.477 4.030 -7.086 1.00 95.62 184 TYR A O 1
ATOM 1503 N N . ILE A 1 185 ? 9.352 2.648 -8.452 1.00 97.31 185 ILE A N 1
ATOM 1504 C CA . ILE A 1 185 ? 10.369 2.574 -9.498 1.00 97.31 185 ILE A CA 1
ATOM 1505 C C . ILE A 1 185 ? 10.067 3.652 -10.539 1.00 97.31 185 ILE A C 1
ATOM 1507 O O . ILE A 1 185 ? 8.956 3.729 -11.073 1.00 97.31 185 ILE A O 1
ATOM 1511 N N . ASP A 1 186 ? 11.055 4.489 -10.828 1.00 95.38 186 ASP A N 1
ATOM 1512 C CA . ASP A 1 186 ? 10.984 5.478 -11.893 1.00 95.38 186 ASP A CA 1
ATOM 1513 C C . ASP A 1 186 ? 10.982 4.802 -13.267 1.00 95.38 186 ASP A C 1
ATOM 1515 O O . ASP A 1 186 ? 11.862 4.004 -13.590 1.00 95.38 186 ASP A O 1
ATOM 1519 N N . ALA A 1 187 ? 10.007 5.150 -14.104 1.00 91.81 187 ALA A N 1
ATOM 1520 C CA . ALA A 1 187 ? 9.832 4.520 -15.408 1.00 91.81 187 ALA A CA 1
ATOM 1521 C C . ALA A 1 187 ? 10.966 4.850 -16.395 1.00 91.81 187 ALA A C 1
ATOM 1523 O O . ALA A 1 187 ? 11.198 4.098 -17.337 1.00 91.81 187 ALA A O 1
ATOM 1524 N N . ILE A 1 188 ? 11.703 5.946 -16.202 1.00 93.88 188 ILE A N 1
ATOM 1525 C CA . ILE A 1 188 ? 12.794 6.308 -17.112 1.00 93.88 188 ILE A CA 1
ATOM 1526 C C . ILE A 1 188 ? 14.085 5.614 -16.691 1.00 93.88 188 ILE A C 1
ATOM 1528 O O . ILE A 1 188 ? 14.664 4.855 -17.462 1.00 93.88 188 ILE A O 1
ATOM 1532 N N . SER A 1 189 ? 14.534 5.853 -15.466 1.00 95.12 189 SER A N 1
ATOM 1533 C CA . SER A 1 189 ? 15.828 5.376 -14.976 1.00 95.12 189 SER A CA 1
ATOM 1534 C C . SER A 1 189 ? 15.805 3.933 -14.469 1.00 95.12 189 SER A C 1
ATOM 1536 O O . SER A 1 189 ? 16.850 3.288 -14.455 1.00 95.12 189 SER A O 1
ATOM 1538 N N . GLY A 1 190 ? 14.642 3.417 -14.054 1.00 94.56 190 GLY A N 1
ATOM 1539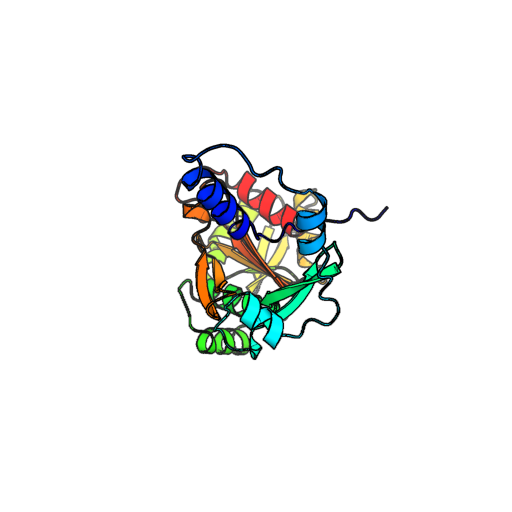 C CA . GLY A 1 190 ? 14.534 2.160 -13.308 1.00 94.56 190 GLY A CA 1
ATOM 1540 C C . GLY A 1 190 ? 15.005 2.271 -11.853 1.00 94.56 190 GLY A C 1
ATOM 1541 O O . GLY A 1 190 ? 15.045 1.267 -11.144 1.00 94.56 190 GLY A O 1
ATOM 1542 N N . GLU A 1 191 ? 15.372 3.468 -11.385 1.00 95.88 191 GLU A N 1
ATOM 1543 C CA . GLU A 1 191 ? 15.775 3.686 -9.999 1.00 95.88 191 GLU A CA 1
ATOM 1544 C C . GLU A 1 191 ? 14.563 3.755 -9.070 1.00 95.88 191 GLU A C 1
ATOM 1546 O O . GLU A 1 191 ? 13.497 4.257 -9.424 1.00 95.88 191 GLU A O 1
ATOM 1551 N N . ILE A 1 192 ? 14.746 3.315 -7.827 1.00 97.06 192 ILE A N 1
ATOM 1552 C CA . ILE A 1 192 ? 13.743 3.529 -6.786 1.00 97.06 192 ILE A CA 1
ATOM 1553 C C . ILE A 1 192 ? 13.789 4.994 -6.355 1.00 97.06 192 ILE A C 1
ATOM 1555 O O . ILE A 1 192 ? 14.847 5.504 -5.985 1.00 97.06 192 ILE A O 1
ATOM 1559 N N . LEU A 1 193 ? 12.644 5.665 -6.342 1.00 95.12 193 LEU A N 1
ATOM 1560 C CA . LEU A 1 193 ? 12.471 7.028 -5.848 1.00 95.12 193 LEU A CA 1
ATOM 1561 C C . LEU A 1 193 ? 11.539 7.047 -4.638 1.00 95.12 193 LEU A C 1
ATOM 1563 O O . LEU A 1 193 ? 10.676 6.180 -4.476 1.00 95.12 193 LEU A O 1
ATOM 1567 N N . ASP A 1 194 ? 11.710 8.048 -3.777 1.00 93.56 194 ASP A N 1
ATOM 1568 C CA . ASP A 1 194 ? 10.738 8.371 -2.745 1.00 93.56 194 ASP A CA 1
ATOM 1569 C C . ASP A 1 194 ? 9.680 9.337 -3.284 1.00 93.56 194 ASP A C 1
ATOM 1571 O O . ASP A 1 194 ? 9.965 10.324 -3.957 1.00 93.56 194 ASP A O 1
ATOM 1575 N N . ASN A 1 195 ? 8.423 9.043 -2.972 1.00 92.62 195 ASN A N 1
ATOM 1576 C CA . ASN A 1 195 ? 7.302 9.951 -3.126 1.00 92.62 195 ASN A CA 1
ATOM 1577 C C . ASN A 1 195 ? 6.913 10.475 -1.735 1.00 92.62 195 ASN A C 1
ATOM 1579 O O . ASN A 1 195 ? 6.136 9.803 -1.041 1.00 92.62 195 ASN A O 1
ATOM 1583 N N . PRO A 1 196 ? 7.445 11.634 -1.302 1.00 93.50 196 PRO A N 1
ATOM 1584 C CA . PRO A 1 196 ? 7.041 12.307 -0.070 1.00 93.50 196 PRO A CA 1
ATOM 1585 C C . PRO A 1 196 ? 5.689 13.004 -0.274 1.00 93.50 196 PRO A C 1
ATOM 1587 O O . PRO A 1 196 ? 5.574 14.229 -0.276 1.00 93.50 196 PRO A O 1
ATOM 1590 N N . PHE A 1 197 ? 4.647 12.204 -0.492 1.00 92.62 197 PHE A N 1
ATOM 1591 C CA . PHE A 1 197 ? 3.331 12.680 -0.909 1.00 92.62 197 PHE A CA 1
ATOM 1592 C C . PHE A 1 197 ? 2.727 13.691 0.076 1.00 92.62 197 PHE A C 1
ATOM 1594 O O . PHE A 1 197 ? 2.081 14.648 -0.339 1.00 92.62 197 PHE A O 1
ATOM 1601 N N . GLU A 1 198 ? 3.003 13.535 1.372 1.00 90.38 198 GLU A N 1
ATOM 1602 C CA . GLU A 1 198 ? 2.541 14.458 2.410 1.00 90.38 198 GLU A CA 1
ATOM 1603 C C . GLU A 1 198 ? 3.222 15.837 2.340 1.00 90.38 198 GLU A C 1
ATOM 1605 O O . GLU A 1 198 ? 2.624 16.856 2.699 1.00 90.38 198 GLU A O 1
ATOM 1610 N N . GLU A 1 199 ? 4.472 15.894 1.868 1.00 92.69 199 GLU A N 1
ATOM 1611 C CA . GLU A 1 199 ? 5.186 17.158 1.664 1.00 92.69 199 GLU A CA 1
ATOM 1612 C C . GLU A 1 199 ? 4.630 17.916 0.452 1.00 92.69 199 GLU A C 1
ATOM 1614 O O . GLU A 1 199 ? 4.528 19.147 0.488 1.00 92.69 199 GLU A O 1
ATOM 1619 N N . PHE A 1 200 ? 4.239 17.186 -0.598 1.00 92.50 200 PHE A N 1
ATOM 1620 C CA . PHE A 1 200 ? 3.640 17.757 -1.804 1.00 92.50 200 PHE A CA 1
ATOM 1621 C C . PHE A 1 200 ? 2.194 18.206 -1.590 1.00 92.50 200 PHE A C 1
ATOM 1623 O O . PHE A 1 200 ? 1.819 19.285 -2.055 1.00 92.50 200 PHE A O 1
ATOM 1630 N N . ASP A 1 201 ? 1.400 17.423 -0.861 1.00 94.88 201 ASP A N 1
ATOM 1631 C CA . ASP A 1 201 ? 0.026 17.761 -0.511 1.00 94.88 201 ASP A CA 1
ATOM 1632 C C . ASP A 1 201 ? -0.294 17.392 0.945 1.00 94.88 201 ASP A C 1
ATOM 1634 O O . ASP A 1 201 ? -0.511 16.238 1.312 1.00 94.88 201 ASP A O 1
ATOM 1638 N N . LYS A 1 202 ? -0.412 18.428 1.779 1.00 94.81 202 LYS A N 1
ATOM 1639 C CA . LYS A 1 202 ? -0.730 18.318 3.211 1.00 94.81 202 LYS A CA 1
ATOM 1640 C C . LYS A 1 202 ? -2.146 17.804 3.493 1.00 94.81 202 LYS A C 1
ATOM 1642 O O . LYS A 1 202 ? -2.456 17.536 4.653 1.00 94.81 202 LYS A O 1
ATOM 1647 N N . TYR A 1 203 ? -3.009 17.734 2.480 1.00 95.81 203 TYR A N 1
ATOM 1648 C CA . TYR A 1 203 ? -4.361 17.182 2.575 1.00 95.81 203 TYR A CA 1
ATOM 1649 C C . TYR A 1 203 ? -4.456 15.758 2.017 1.00 95.81 203 TYR A C 1
ATOM 1651 O O . TYR A 1 203 ? -5.529 15.154 2.071 1.00 95.81 203 TYR A O 1
ATOM 1659 N N . GLN A 1 204 ? -3.35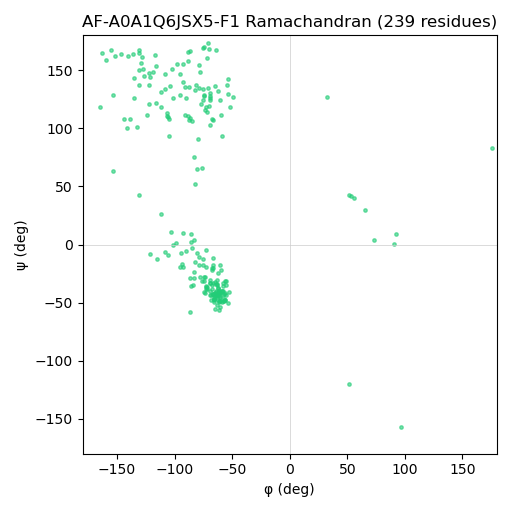6 15.191 1.516 1.00 95.94 204 GLN A N 1
ATOM 1660 C CA . GLN A 1 204 ? -3.347 13.824 1.028 1.00 95.94 204 GLN A CA 1
ATOM 1661 C C . GLN A 1 204 ? -3.414 12.832 2.196 1.00 95.94 204 GLN A C 1
ATOM 1663 O O . GLN A 1 204 ? -2.532 12.774 3.046 1.00 95.94 204 GLN A O 1
ATOM 1668 N N . THR A 1 205 ? -4.471 12.017 2.233 1.00 97.06 205 THR A N 1
ATOM 1669 C CA . THR A 1 205 ? -4.725 11.058 3.322 1.00 97.06 205 THR A CA 1
ATOM 1670 C C . THR A 1 205 ? -3.877 9.790 3.229 1.00 97.06 205 THR A C 1
ATOM 1672 O O . THR A 1 205 ? -3.610 9.146 4.242 1.00 97.06 205 THR A O 1
ATOM 1675 N N . TYR A 1 206 ? -3.479 9.397 2.019 1.00 97.38 206 TYR A N 1
ATOM 1676 C CA . TYR A 1 206 ? -2.656 8.217 1.766 1.00 97.38 206 TYR A CA 1
ATOM 1677 C C . TYR A 1 206 ? -2.023 8.266 0.369 1.00 97.38 206 TYR A C 1
ATOM 1679 O O . TYR A 1 206 ? -2.486 8.981 -0.524 1.00 97.38 206 TYR A O 1
ATOM 1687 N N . ALA A 1 207 ? -1.018 7.426 0.150 1.00 97.00 207 ALA A N 1
ATOM 1688 C CA . ALA A 1 207 ? -0.567 6.991 -1.166 1.00 97.00 207 ALA A CA 1
ATOM 1689 C C . ALA A 1 207 ? -0.650 5.463 -1.246 1.00 97.00 207 ALA A C 1
ATOM 1691 O O . ALA A 1 207 ? -0.443 4.781 -0.246 1.00 97.00 207 ALA A O 1
ATOM 1692 N N . TYR A 1 208 ? -0.938 4.912 -2.425 1.00 97.12 208 TYR A N 1
ATOM 1693 C CA . TYR A 1 208 ? -1.054 3.462 -2.591 1.00 97.12 208 TYR A CA 1
ATOM 1694 C C . TYR A 1 208 ? -0.360 2.952 -3.856 1.00 97.12 208 TYR A C 1
ATOM 1696 O O . TYR A 1 208 ? 0.005 3.726 -4.750 1.00 97.12 208 TYR A O 1
ATOM 1704 N N . CYS A 1 209 ? -0.136 1.644 -3.892 1.00 95.56 209 CYS A N 1
ATOM 1705 C CA . CYS A 1 209 ? 0.283 0.867 -5.053 1.00 95.56 209 CYS A CA 1
ATOM 1706 C C . CYS A 1 209 ? -0.565 -0.409 -5.099 1.00 95.56 209 CYS A C 1
ATOM 1708 O O . CYS A 1 209 ? -0.906 -0.946 -4.044 1.00 95.56 209 CYS A O 1
ATOM 1710 N N . GLN A 1 210 ? -0.926 -0.865 -6.296 1.00 96.50 210 GLN A N 1
ATOM 1711 C CA . GLN A 1 210 ? -1.795 -2.018 -6.499 1.00 96.50 210 GLN A CA 1
ATOM 1712 C C . GLN A 1 210 ? -1.170 -2.982 -7.511 1.00 96.50 210 GLN A C 1
ATOM 1714 O O . GLN A 1 210 ? -0.662 -2.540 -8.539 1.00 96.50 210 GLN A O 1
ATOM 1719 N N . ASP A 1 211 ? -1.255 -4.274 -7.205 1.00 96.50 211 ASP A N 1
ATOM 1720 C CA . ASP A 1 211 ? -0.914 -5.405 -8.071 1.00 96.50 211 ASP A CA 1
ATOM 1721 C C . ASP A 1 211 ? -2.063 -6.421 -7.996 1.00 96.50 211 ASP A C 1
ATOM 1723 O O . ASP A 1 211 ? -2.220 -7.138 -7.003 1.00 96.50 211 ASP A O 1
ATOM 1727 N N . ASP A 1 212 ? -2.924 -6.426 -9.016 1.00 95.25 212 ASP A N 1
ATOM 1728 C CA . ASP A 1 212 ? -4.196 -7.159 -9.034 1.00 95.25 212 ASP A CA 1
ATOM 1729 C C . ASP A 1 212 ? -5.073 -6.878 -7.791 1.00 95.25 212 ASP A C 1
ATOM 1731 O O . ASP A 1 212 ? -5.471 -5.739 -7.538 1.00 95.25 212 ASP A O 1
ATOM 1735 N N . ASP A 1 213 ? -5.394 -7.912 -7.008 1.00 96.69 213 ASP A N 1
ATOM 1736 C CA . ASP A 1 213 ? -6.200 -7.852 -5.781 1.00 96.69 213 ASP A CA 1
ATOM 1737 C C . ASP A 1 213 ? -5.370 -7.506 -4.523 1.00 96.69 213 ASP A C 1
ATOM 1739 O O . ASP A 1 213 ? -5.880 -7.585 -3.400 1.00 96.69 213 ASP A O 1
ATOM 1743 N N . LYS A 1 214 ? -4.096 -7.121 -4.688 1.00 98.00 214 LYS A N 1
ATOM 1744 C CA . LYS A 1 214 ? -3.178 -6.750 -3.601 1.00 98.00 214 LYS A CA 1
ATOM 1745 C C . LYS A 1 214 ? -2.920 -5.251 -3.609 1.00 98.00 214 LYS A C 1
ATOM 1747 O O . LYS A 1 214 ? -2.629 -4.673 -4.656 1.00 98.00 214 LYS A O 1
ATOM 1752 N N . ILE A 1 215 ? -2.981 -4.612 -2.443 1.00 98.56 215 ILE A N 1
ATOM 1753 C CA . ILE A 1 215 ? -2.796 -3.163 -2.315 1.00 98.56 215 ILE A CA 1
ATOM 1754 C C . ILE A 1 215 ? -1.879 -2.850 -1.127 1.00 98.56 215 ILE A C 1
ATOM 1756 O O . ILE A 1 215 ? -2.164 -3.252 -0.002 1.00 98.56 215 ILE A O 1
ATOM 1760 N N . VAL A 1 216 ? -0.812 -2.082 -1.365 1.00 98.56 216 VAL A N 1
ATOM 1761 C CA . VAL A 1 216 ? -0.011 -1.433 -0.311 1.00 98.56 216 VAL A CA 1
ATOM 1762 C C . VAL A 1 216 ? -0.514 -0.005 -0.129 1.00 98.56 216 VAL A C 1
ATOM 1764 O O . VAL A 1 216 ? -0.610 0.738 -1.106 1.00 98.56 216 VAL A O 1
ATOM 1767 N N . ILE A 1 217 ? -0.811 0.393 1.109 1.00 98.50 217 ILE A N 1
ATOM 1768 C CA . ILE A 1 217 ? -1.337 1.714 1.471 1.00 98.50 217 ILE A CA 1
ATOM 1769 C C . ILE A 1 217 ? -0.415 2.359 2.515 1.00 98.50 217 ILE A C 1
ATOM 1771 O O . ILE A 1 217 ? -0.375 1.939 3.673 1.00 98.50 217 ILE A O 1
ATOM 1775 N N . CYS A 1 218 ? 0.276 3.426 2.114 1.00 97.94 218 CYS A N 1
ATOM 1776 C CA . CYS A 1 218 ? 0.987 4.331 3.014 1.00 97.94 218 CYS A CA 1
ATOM 1777 C C . CYS A 1 218 ? 0.018 5.425 3.478 1.00 97.94 218 CYS A C 1
ATOM 1779 O O . CYS A 1 218 ? -0.353 6.307 2.701 1.00 97.94 218 CYS A O 1
ATOM 1781 N N . ILE A 1 219 ? -0.417 5.360 4.730 1.00 97.81 219 ILE A N 1
ATOM 1782 C CA . ILE A 1 219 ? -1.308 6.335 5.365 1.00 97.81 219 ILE A CA 1
ATOM 1783 C C . ILE A 1 219 ? -0.474 7.531 5.840 1.00 97.81 219 ILE A C 1
ATOM 1785 O O . ILE A 1 219 ? 0.591 7.340 6.421 1.00 97.81 219 ILE A O 1
ATOM 1789 N N . THR A 1 220 ? -0.962 8.755 5.624 1.00 96.31 220 THR A N 1
ATOM 1790 C CA . THR A 1 220 ? -0.279 9.987 6.063 1.00 96.31 220 THR A CA 1
ATOM 1791 C C . THR A 1 220 ? 0.061 9.970 7.558 1.00 96.31 220 THR A C 1
ATOM 1793 O O . THR A 1 220 ? -0.726 9.517 8.393 1.00 96.31 220 THR A O 1
ATOM 1796 N N . GLU A 1 221 ? 1.220 10.526 7.911 1.00 95.50 221 GLU A N 1
ATOM 1797 C CA . GLU A 1 221 ? 1.578 10.836 9.298 1.00 95.50 221 GLU A CA 1
ATOM 1798 C C . GLU A 1 221 ? 0.846 12.086 9.807 1.00 95.50 221 GLU A C 1
ATOM 1800 O O . GLU A 1 221 ? 0.752 12.298 11.020 1.00 95.50 221 GLU A O 1
ATOM 1805 N N . ASN A 1 222 ? 0.306 12.897 8.888 1.00 95.38 222 ASN A N 1
ATOM 1806 C CA . ASN A 1 222 ? -0.412 14.140 9.152 1.00 95.38 222 ASN A CA 1
ATOM 1807 C C . ASN A 1 222 ? 0.400 15.078 10.062 1.00 95.38 222 ASN A C 1
ATOM 1809 O O . ASN A 1 222 ? -0.119 15.709 10.990 1.00 95.38 222 ASN A O 1
ATOM 1813 N N . THR A 1 223 ? 1.700 15.185 9.790 1.00 94.44 223 THR A N 1
ATOM 1814 C CA . THR A 1 223 ? 2.677 16.001 10.526 1.00 94.44 223 THR A CA 1
ATOM 1815 C C . THR A 1 223 ? 2.253 17.467 10.604 1.00 94.44 223 THR A C 1
ATOM 1817 O O . THR A 1 223 ? 2.442 18.130 11.627 1.00 94.44 223 THR A O 1
ATOM 1820 N N . SER A 1 224 ? 1.602 17.967 9.550 1.00 93.62 224 SER A N 1
ATOM 1821 C CA . SER A 1 224 ? 1.085 19.336 9.466 1.00 93.62 224 SER A CA 1
ATOM 1822 C C . SER A 1 224 ? -0.256 19.557 10.183 1.00 93.62 224 SER A C 1
ATOM 1824 O O . SER A 1 224 ? -0.694 20.708 10.303 1.00 93.62 224 SER A O 1
ATOM 1826 N N . LYS A 1 225 ? -0.888 18.481 10.680 1.00 95.19 225 LYS A N 1
ATOM 1827 C CA . LYS A 1 225 ? -2.169 18.471 11.408 1.00 95.19 225 LYS A CA 1
ATOM 1828 C C . LYS A 1 225 ? -3.297 19.171 10.646 1.00 95.19 225 LYS A C 1
ATOM 1830 O O . LYS A 1 225 ? -4.052 19.956 11.223 1.00 95.19 225 LYS A O 1
ATOM 1835 N N . LYS A 1 226 ? -3.372 18.940 9.334 1.00 96.25 226 LYS A N 1
ATOM 1836 C CA . LYS A 1 226 ? -4.396 19.529 8.454 1.00 96.25 226 LYS A CA 1
ATOM 1837 C C . LYS A 1 226 ? -5.621 18.649 8.286 1.00 96.25 226 LYS A C 1
ATOM 1839 O O . LYS A 1 226 ? -6.675 19.174 7.945 1.00 96.25 226 LYS A O 1
ATOM 1844 N N . LEU A 1 227 ? -5.484 17.362 8.575 1.00 95.75 227 LEU A N 1
ATOM 1845 C CA . LEU A 1 227 ? -6.552 16.379 8.494 1.00 95.75 227 LEU A CA 1
ATOM 1846 C C . LEU A 1 227 ? -6.978 15.953 9.900 1.00 95.75 227 LEU A C 1
ATOM 1848 O O . LEU A 1 227 ? -6.159 15.875 10.820 1.00 95.75 227 LEU A O 1
ATOM 1852 N N . SER A 1 228 ? -8.254 15.649 10.084 1.00 94.44 228 SER A N 1
ATOM 1853 C CA . SER A 1 228 ? -8.714 14.887 11.240 1.00 94.44 228 SER A CA 1
ATOM 1854 C C . SER A 1 228 ? -8.429 13.400 11.037 1.00 94.44 228 SER A C 1
ATOM 1856 O O . SER A 1 228 ? -8.398 12.899 9.912 1.00 94.44 228 SER A O 1
ATOM 1858 N N . ASN A 1 229 ? -8.287 12.653 12.135 1.00 90.44 229 ASN A N 1
ATOM 1859 C CA . ASN A 1 229 ? -8.156 11.199 12.036 1.00 90.44 229 ASN A CA 1
ATOM 1860 C C . ASN A 1 229 ? -9.371 10.588 11.316 1.00 90.44 229 ASN A C 1
ATOM 1862 O O . ASN A 1 229 ? -9.214 9.675 10.516 1.00 90.44 229 ASN A O 1
ATOM 1866 N N . LYS A 1 230 ? -10.573 11.140 11.531 1.00 90.94 230 LYS A N 1
ATOM 1867 C CA . LYS A 1 230 ? -11.780 10.680 10.844 1.00 90.94 230 LYS A CA 1
ATOM 1868 C C . LYS A 1 230 ? -11.658 10.767 9.323 1.00 90.94 230 LYS A C 1
ATOM 1870 O O . LYS A 1 230 ? -11.927 9.782 8.649 1.00 90.94 230 LYS A O 1
ATOM 1875 N N . GLU A 1 231 ? -11.217 11.903 8.793 1.00 95.00 231 GLU A N 1
ATOM 1876 C CA . GLU A 1 231 ? -11.048 12.090 7.345 1.00 95.00 231 GLU A CA 1
ATOM 1877 C C . GLU A 1 231 ? -10.031 11.110 6.751 1.00 95.00 231 GLU A C 1
ATOM 1879 O O . GLU A 1 231 ? -10.284 10.525 5.697 1.00 95.00 231 GLU A O 1
ATOM 1884 N N . ILE A 1 232 ? -8.912 10.883 7.447 1.00 94.75 232 ILE A N 1
ATOM 1885 C CA . ILE A 1 232 ? -7.874 9.941 7.010 1.00 94.75 232 ILE A CA 1
ATOM 1886 C C . ILE A 1 232 ? -8.452 8.528 6.911 1.00 94.75 232 ILE A C 1
ATOM 1888 O O . ILE A 1 232 ? -8.365 7.889 5.864 1.00 94.75 232 ILE A O 1
ATOM 1892 N N . PHE A 1 233 ? -9.074 8.044 7.984 1.00 90.62 233 PHE A N 1
ATOM 1893 C CA . PHE A 1 233 ? -9.563 6.670 8.039 1.00 90.62 233 PHE A CA 1
ATOM 1894 C C . PHE A 1 233 ? -10.792 6.435 7.163 1.00 90.62 233 PHE A C 1
ATOM 1896 O O . PHE A 1 233 ? -10.859 5.392 6.519 1.00 90.62 233 PHE A O 1
ATOM 1903 N N . ASP A 1 234 ? -11.728 7.384 7.083 1.00 92.69 234 ASP A N 1
ATOM 1904 C CA . ASP A 1 234 ? -12.867 7.288 6.161 1.00 92.69 234 ASP A CA 1
ATOM 1905 C C . ASP A 1 234 ? -12.366 7.147 4.712 1.00 92.69 234 ASP A C 1
ATOM 1907 O O . ASP A 1 234 ? -12.891 6.336 3.945 1.00 92.69 234 ASP A O 1
ATOM 1911 N N . SER A 1 235 ? -11.305 7.878 4.354 1.00 96.00 235 SER A N 1
ATOM 1912 C CA . SER A 1 235 ? -10.687 7.806 3.027 1.00 96.00 235 SER A CA 1
ATOM 1913 C C . SER A 1 235 ? -9.997 6.462 2.784 1.00 96.00 235 SER A C 1
ATOM 1915 O O . SER A 1 235 ? -10.160 5.884 1.709 1.00 96.00 235 SER A O 1
ATOM 1917 N N . VAL A 1 236 ? -9.259 5.937 3.769 1.00 96.06 236 VAL A N 1
ATOM 1918 C CA . VAL A 1 236 ? -8.589 4.625 3.673 1.00 96.06 236 VAL A CA 1
ATOM 1919 C C . VAL A 1 236 ? -9.610 3.489 3.577 1.00 96.06 236 VAL A C 1
ATOM 1921 O O . VAL A 1 236 ? -9.477 2.626 2.717 1.00 96.06 236 VAL A O 1
ATOM 1924 N N . VAL A 1 237 ? -10.665 3.496 4.397 1.00 94.25 237 VAL A N 1
ATOM 1925 C CA . VAL A 1 237 ? -11.740 2.491 4.320 1.00 94.25 237 VAL A CA 1
ATOM 1926 C C . VAL A 1 237 ? -12.454 2.564 2.971 1.00 94.25 237 VAL A C 1
ATOM 1928 O O . VAL A 1 237 ? -12.688 1.526 2.364 1.00 94.25 237 VAL A O 1
ATOM 1931 N N . SER A 1 238 ? -12.728 3.768 2.461 1.00 95.44 238 SER A N 1
ATOM 1932 C CA . SER A 1 238 ? -13.367 3.946 1.149 1.00 95.44 238 SER A CA 1
ATOM 1933 C C . SER A 1 238 ? -12.520 3.425 -0.016 1.00 95.44 238 SER A C 1
ATOM 1935 O O . SER A 1 238 ? -13.086 2.990 -1.011 1.00 95.44 238 SER A O 1
ATOM 1937 N N . LEU A 1 239 ? -11.184 3.456 0.088 1.00 96.44 239 LEU A N 1
ATOM 1938 C CA . LEU A 1 239 ? -10.290 2.841 -0.902 1.00 96.44 239 LEU A CA 1
ATOM 1939 C C . LEU A 1 239 ? -10.402 1.311 -0.897 1.00 96.44 239 LEU A C 1
ATOM 1941 O O . LEU A 1 239 ? -10.241 0.676 -1.936 1.00 96.44 239 LEU A O 1
ATOM 1945 N N . MET A 1 240 ? -10.624 0.724 0.279 1.00 95.38 240 MET A N 1
ATOM 1946 C CA . MET A 1 240 ? -10.643 -0.726 0.453 1.00 95.38 240 MET A CA 1
ATOM 1947 C C . MET A 1 240 ? -11.989 -1.370 0.082 1.00 95.38 240 MET A C 1
ATOM 1949 O O . MET A 1 240 ? -12.028 -2.587 -0.083 1.00 95.38 240 MET A O 1
ATOM 1953 N N . GLU A 1 241 ? -13.068 -0.598 -0.063 1.00 87.12 241 GLU A N 1
ATOM 1954 C CA . GLU A 1 241 ? -14.410 -1.086 -0.446 1.00 87.12 241 GLU A CA 1
ATOM 1955 C C . GLU A 1 241 ? -14.541 -1.438 -1.937 1.00 87.12 241 GLU A C 1
ATOM 1957 O O . GLU A 1 241 ? -15.148 -2.498 -2.229 1.00 87.12 241 GLU A O 1
#

Sequence (241 aa):
MKKKIIIISILLIIVVGIIIGVFARKKKNNKDIINYDELKQNSEMYNESATLEDLKKEYGATGDENLYDIETEYDGRKVLAIKASENFKVAFAGLVENRKITLDEATKIFDDEYPTNNGIWVEEKSREKILNYLNNNLNSKYEIDKNGYLTISSKKNSDYDNKIEKIINSNKQYIIGINSKKYYIDAISGEILDNPFEEFDKYQTYAYCQDDDKIVICITENTSKKLSNKEIFDSVVSLME